Protein 8QOO (pdb70)

Sequence (298 aa):
ERLLDELTLEGVARYMQSERCRRVICLVGAGISTSAGIPDFRSPSSTGLYDNLEKYHLPYPEAIFEISYFKKHPEPFFALAKELYPGQFKPTICCHYFMRLLKDKGLLLRCYTQNIDTLERIAGLEQEDLVEAHGTFYTSHCVSASSCRHEYPLSWMKEKIFSEVTPKCEDCQSLVKPDIVFFGESLPARFFSCMQSDFLKVDLLLLVMGTSLQVQPFASLISKAPLSTPRLLINKEKAGQSDPFLGMDFDSKKAYRDVAWLGECDQGCLALAELLGWKKELEDLVRRREHASIDAQLLPPKKKKGGGG

InterPro domains:
  IPR003000 Sirtuin family [PF02146] (84-268)
  IPR017328 Sirtuin, class I [PIRSF037938] (51-371)
  IPR026590 Sirtuin family, catalytic core domain [PS50305] (57-338)
  IPR026591 Sirtuin, catalytic core small domain superfamily [G3DSA:3.30.1600.10] (90-240)
  IPR029035 DHS-like NAD/FAD-binding domain superfamily [SSF52467] (59-353)
  IPR050134 NAD-dependent sirtuin protein deacylases [PTHR11085] (53-345)

Solvent-accessible surface area: 14562 Å² total

B-factor: mean 19.96, std 9.03, range [6.88, 62.38]

Nearest PDB structures (foldseek):
  8qoo-assembly1_A  TM=1.003E+00  e=5.873E-63  Homo sapiens
  8qt1-assembly1_A  TM=1.003E+00  e=2.857E-61  Homo sapiens
  8qt8-assembly1_A  TM=1.003E+00  e=2.879E-59  Homo sapiens
  8qt4-assembly1_A  TM=9.606E-01  e=6.733E-59  Homo sapiens
  6nr0-assembly1_B  TM=9.321E-01  e=1.904E-56  Homo sapiens

Radius of gyration: 20.04 Å; Cα contacts (8 Å, |Δi|>4): 554; chains: 2; bounding box: 38×51×55 Å

Secondary structure (DSSP, 8-state):
--SSSSSSHHHHHHHHTSTT---EEEEE-GGGTGGGT---TT-GGG-TTSS-GGG--SSGGGGGBHHHHHH--HHHHHHHHHH--S-----HHHHHHHHHHHTT-EEEEEE---S-HHHHTT--GGGEEETTEEEEEEEES-TTT--EEEHHHHHHHHHHT---B-TTT--BEEEEE--BTSBPPHHHHHHHHHHTTT-SEEEEES--S-STTGGGGGGGS-TT--EEEEESS---BPPTT--B-SSSTT--SEEEEES-HHHHHHHHHHHTT-HHHHHHHHHHHHHHHHT-/--B---

Structure (mmCIF, N/CA/C/O backbone):
data_8QOO
#
_entry.id   8QOO
#
_cell.length_a   36.069
_cell.length_b   73.637
_cell.length_c   55.378
_cell.angle_alpha   90.00
_cell.angle_beta   95.38
_cell.angle_gamma   90.00
#
_symmetry.space_group_name_H-M   'P 1 21 1'
#
loop_
_entity.id
_entity.type
_entity.pdbx_description
1 polymer 'NAD-dependent protein deacetylase sirtuin-2'
2 polymer 'Peptide-based pseudo-inhibitor TNFn-4.1'
3 non-polymer 'ZINC ION'
4 non-polymer (R,R)-2,3-BUTANEDIOL
5 non-polymer 1,2-ETHANEDIOL
6 non-polymer '(2S,3S)-3-dodecylsulfanyl-2-methyl-butanoic acid'
7 non-polymer '(2S,3R)-3-dodecylsulfanyl-2-methyl-butanoic acid'
8 water water
#
loop_
_atom_site.group_PDB
_atom_site.id
_atom_site.type_symbol
_atom_site.label_atom_id
_atom_site.label_alt_id
_atom_site.label_comp_id
_atom_site.label_asym_id
_atom_site.label_entity_id
_atom_site.label_seq_id
_atom_site.pdbx_PDB_ins_code
_atom_site.Cartn_x
_atom_site.Cartn_y
_atom_site.Cartn_z
_atom_site.occupancy
_atom_site.B_iso_or_equiv
_atom_site.auth_seq_id
_atom_site.auth_comp_id
_atom_site.auth_asym_id
_atom_site.auth_atom_id
_atom_site.pdbx_PDB_model_num
ATOM 1 N N . GLU A 1 4 ? 16.465 -3.400 43.552 1.00 48.99 56 GLU A N 1
ATOM 2 C CA . GLU A 1 4 ? 16.439 -4.053 42.249 1.00 40.25 56 GLU A CA 1
ATOM 3 C C . GLU A 1 4 ? 16.010 -3.096 41.145 1.00 39.29 56 GLU A C 1
ATOM 4 O O . GLU A 1 4 ? 15.794 -3.515 40.005 1.00 43.87 56 GLU A O 1
ATOM 10 N N . ARG A 1 5 ? 15.883 -1.813 41.479 1.00 25.72 57 ARG A N 1
ATOM 11 C CA . ARG A 1 5 ? 15.391 -0.858 40.497 1.00 21.89 57 ARG A CA 1
ATOM 12 C C . ARG A 1 5 ? 15.865 0.548 40.843 1.00 16.59 57 ARG A C 1
ATOM 13 O O . ARG A 1 5 ? 16.154 0.865 41.999 1.00 20.79 57 ARG A O 1
ATOM 21 N N . LEU A 1 6 ? 15.917 1.401 39.816 1.00 15.09 58 LEU A N 1
ATOM 22 C CA . LEU A 1 6 ? 16.372 2.775 40.018 1.00 14.52 58 LEU A CA 1
ATOM 23 C C . LEU A 1 6 ? 15.306 3.656 40.665 1.00 17.07 58 LEU A C 1
ATOM 24 O O . LEU A 1 6 ? 15.651 4.599 41.387 1.00 21.56 58 LEU A O 1
ATOM 29 N N . LEU A 1 7 ? 14.025 3.400 40.405 1.00 14.08 59 LEU A N 1
ATOM 30 C CA . LEU A 1 7 ? 12.956 4.157 41.050 1.00 11.44 59 LEU A CA 1
ATOM 31 C C . LEU A 1 7 ? 12.658 3.548 42.407 1.00 15.04 59 LEU A C 1
ATOM 32 O O . LEU A 1 7 ? 12.490 2.331 42.516 1.00 18.17 59 LEU A O 1
ATOM 37 N N . ASP A 1 8 ? 12.581 4.386 43.444 1.00 14.22 60 ASP A N 1
ATOM 38 C CA . ASP A 1 8 ? 12.230 3.838 44.752 1.00 17.15 60 ASP A CA 1
ATOM 39 C C . ASP A 1 8 ? 10.753 3.475 44.839 1.00 18.69 60 ASP A C 1
ATOM 40 O O . ASP A 1 8 ? 10.382 2.624 45.652 1.00 20.85 60 ASP A O 1
ATOM 45 N N . GLU A 1 9 ? 9.913 4.072 43.999 1.00 16.67 61 GLU A N 1
ATOM 46 C CA . GLU A 1 9 ? 8.522 3.674 43.873 1.00 15.31 61 GLU A CA 1
ATOM 47 C C . GLU A 1 9 ? 8.028 4.108 42.499 1.00 13.21 61 GLU A C 1
ATOM 48 O O . GLU A 1 9 ? 8.576 5.037 41.893 1.00 14.20 61 GLU A O 1
ATOM 54 N N . LEU A 1 10 ? 7.001 3.416 42.008 1.00 13.85 62 LEU A N 1
ATOM 55 C CA . LEU A 1 10 ? 6.512 3.630 40.643 1.00 13.66 62 LEU A CA 1
ATOM 56 C C . LEU A 1 10 ? 5.424 4.705 40.634 1.00 16.34 62 LEU A C 1
ATOM 57 O O . LEU A 1 10 ? 4.248 4.460 40.355 1.00 16.05 62 LEU A O 1
ATOM 62 N N . THR A 1 11 ? 5.857 5.927 40.940 1.00 12.16 63 THR A N 1
ATOM 63 C CA . THR A 1 11 ? 4.985 7.092 41.026 1.00 12.97 63 THR A CA 1
ATOM 64 C C . THR A 1 11 ? 5.731 8.310 40.501 1.00 12.10 63 THR A C 1
ATOM 65 O O . THR A 1 11 ? 6.948 8.287 40.321 1.00 12.56 63 THR A O 1
ATOM 69 N N . LEU A 1 12 ? 4.989 9.400 40.294 1.00 11.46 64 LEU A N 1
ATOM 70 C CA . L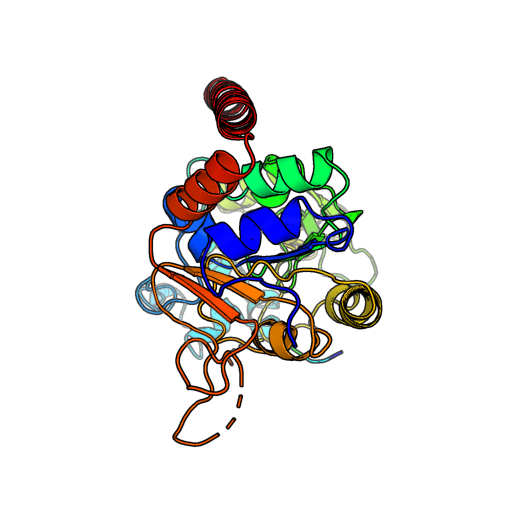EU A 1 12 ? 5.648 10.649 39.920 1.00 9.42 64 LEU A CA 1
ATOM 71 C C . LEU A 1 12 ? 6.636 11.093 41.004 1.00 12.44 64 LEU A C 1
ATOM 72 O O . LEU A 1 12 ? 7.715 11.626 40.701 1.00 11.80 64 LEU A O 1
ATOM 77 N N . GLU A 1 13 ? 6.285 10.894 42.278 1.00 13.35 65 GLU A N 1
ATOM 78 C CA . GLU A 1 13 ? 7.214 11.232 43.353 1.00 10.63 65 GLU A CA 1
ATOM 79 C C . GLU A 1 13 ? 8.488 10.405 43.261 1.00 11.53 65 GLU A C 1
ATOM 80 O O . GLU A 1 13 ? 9.586 10.916 43.506 1.00 11.42 65 GLU A O 1
ATOM 86 N N . GLY A 1 14 ? 8.363 9.118 42.927 1.00 11.58 66 GLY A N 1
ATOM 87 C CA . GLY A 1 14 ? 9.551 8.306 42.711 1.00 9.97 66 GLY A CA 1
ATOM 88 C C . GLY A 1 14 ? 10.404 8.821 41.566 1.00 10.16 66 GLY A C 1
ATOM 89 O O . GLY A 1 14 ? 11.636 8.857 41.658 1.00 11.67 66 GLY A O 1
ATOM 90 N N . VAL A 1 15 ? 9.759 9.247 40.474 1.00 10.83 67 VAL A N 1
ATOM 91 C CA . VAL A 1 15 ? 10.516 9.787 39.351 1.00 9.88 67 VAL A CA 1
ATOM 92 C C . VAL A 1 15 ? 11.223 11.074 39.747 1.00 11.14 67 VAL A C 1
ATOM 93 O O . VAL A 1 15 ? 12.376 11.294 39.377 1.00 10.54 67 VAL A O 1
ATOM 97 N N . ALA A 1 16 ? 10.537 11.958 40.481 1.00 9.87 68 ALA A N 1
ATOM 98 C CA . ALA A 1 16 ? 11.171 13.217 40.866 1.00 11.32 68 ALA A CA 1
ATOM 99 C C . ALA A 1 16 ? 12.382 12.980 41.759 1.00 10.24 68 ALA A C 1
ATOM 100 O O . ALA A 1 16 ? 13.427 13.617 41.573 1.00 11.69 68 ALA A O 1
ATOM 102 N N . ARG A 1 17 ? 12.267 12.067 42.734 1.00 11.46 69 ARG A N 1
ATOM 103 C CA . ARG A 1 17 ? 13.428 11.761 43.570 1.00 11.66 69 ARG A CA 1
ATOM 104 C C . ARG A 1 17 ? 14.567 11.195 42.737 1.00 13.78 69 ARG A C 1
ATOM 105 O O . ARG A 1 17 ? 15.734 11.532 42.961 1.00 14.55 69 ARG A O 1
ATOM 113 N N . TYR A 1 18 ? 14.247 10.345 41.761 1.00 11.11 70 TYR A N 1
ATOM 114 C CA . TYR A 1 18 ? 15.288 9.836 40.872 1.00 10.51 70 TYR A CA 1
ATOM 115 C C . TYR A 1 18 ? 15.939 10.963 40.071 1.00 10.91 70 TYR A C 1
ATOM 116 O O . TYR A 1 18 ? 17.167 11.009 39.931 1.00 12.14 70 TYR A O 1
ATOM 125 N N . MET A 1 19 ? 15.139 11.915 39.583 1.00 10.77 71 MET A N 1
ATOM 126 C CA . MET A 1 19 ? 15.691 13.018 38.806 1.00 10.88 71 MET A CA 1
ATOM 127 C C . MET A 1 19 ? 16.626 13.895 39.617 1.00 15.00 71 MET A C 1
ATOM 128 O O . MET A 1 19 ? 17.492 14.556 39.038 1.00 16.52 71 MET A O 1
ATOM 133 N N . GLN A 1 20 ? 16.472 13.932 40.933 1.00 12.70 72 GLN A N 1
ATOM 134 C CA . GLN A 1 20 ? 17.364 14.749 41.734 1.00 14.30 72 GLN A CA 1
ATOM 135 C C . GLN A 1 20 ? 18.441 13.924 42.419 1.00 16.50 72 GLN A C 1
ATOM 136 O O . GLN A 1 20 ? 19.204 14.461 43.224 1.00 21.37 72 GLN A O 1
ATOM 142 N N . SER A 1 21 ? 18.569 12.653 42.049 1.00 12.82 73 SER A N 1
ATOM 143 C CA . SER A 1 21 ? 19.664 11.803 42.489 1.00 13.46 73 SER A CA 1
ATOM 144 C C . SER A 1 21 ? 20.853 11.899 41.533 1.00 14.42 73 SER A C 1
ATOM 145 O O . SER A 1 21 ? 20.744 12.371 40.400 1.00 17.44 73 SER A O 1
ATOM 148 N N . GLU A 1 22 ? 22.002 11.398 42.001 1.00 17.00 74 GLU A N 1
ATOM 149 C CA . GLU A 1 22 ? 23.218 11.422 41.194 1.00 20.55 74 GLU A CA 1
ATOM 150 C C . GLU A 1 22 ? 23.100 10.591 39.926 1.00 21.80 74 GLU A C 1
ATOM 151 O O . GLU A 1 22 ? 23.826 10.852 38.961 1.00 25.08 74 GLU A O 1
ATOM 157 N N . ARG A 1 23 ? 22.195 9.608 39.898 1.00 17.76 75 ARG A N 1
ATOM 158 C CA . ARG A 1 23 ? 22.111 8.679 38.777 1.00 20.66 75 ARG A CA 1
ATOM 159 C C . ARG A 1 23 ? 21.437 9.268 37.551 1.00 20.10 75 ARG A C 1
ATOM 160 O O . ARG A 1 23 ? 21.661 8.778 36.440 1.00 23.21 75 ARG A O 1
ATOM 168 N N . CYS A 1 24 ? 20.605 10.283 37.713 1.00 12.62 76 CYS A N 1
ATOM 169 C CA . CYS A 1 24 ? 19.809 10.788 36.602 1.00 11.90 76 CYS A CA 1
ATOM 170 C C . CYS A 1 24 ? 20.510 12.011 36.029 1.00 18.31 76 CYS A C 1
ATOM 171 O O . CYS A 1 24 ? 20.418 13.115 36.574 1.00 21.48 76 CYS A O 1
ATOM 174 N N . ARG A 1 25 ? 21.213 11.807 34.925 1.00 12.68 77 ARG A N 1
ATOM 175 C CA . ARG A 1 25 ? 21.982 12.865 34.294 1.00 11.11 77 ARG A CA 1
ATOM 176 C C . ARG A 1 25 ? 21.450 13.246 32.930 1.00 11.76 77 ARG A C 1
ATOM 177 O O . ARG A 1 25 ? 21.585 14.405 32.528 1.00 12.78 77 ARG A O 1
ATOM 185 N N . ARG A 1 26 ? 20.854 12.296 32.208 1.00 9.65 78 ARG A N 1
ATOM 186 C CA . ARG A 1 26 ? 20.544 12.492 30.799 1.00 9.27 78 ARG A CA 1
ATOM 187 C C . ARG A 1 26 ? 19.119 12.057 30.506 1.00 9.20 78 ARG A C 1
ATOM 188 O O . ARG A 1 26 ? 18.776 10.880 30.657 1.00 9.74 78 ARG A O 1
ATOM 196 N N . VAL A 1 27 ? 18.284 13.009 30.100 1.00 7.08 79 VAL A N 1
ATOM 197 C CA . VAL A 1 27 ? 16.865 12.770 29.872 1.00 6.88 79 VAL A CA 1
ATOM 198 C C . VAL A 1 27 ? 16.605 12.851 28.380 1.00 8.52 79 VAL A C 1
ATOM 199 O O . VAL A 1 27 ? 17.059 13.794 27.718 1.00 9.78 79 VAL A O 1
ATOM 203 N N . ILE A 1 28 ? 15.895 11.863 27.845 1.00 7.40 80 ILE A N 1
ATOM 204 C CA . ILE A 1 28 ? 15.347 11.936 26.494 1.00 6.88 80 ILE A CA 1
ATOM 205 C C . ILE A 1 28 ? 13.850 12.130 26.618 1.00 8.38 80 ILE A C 1
ATOM 206 O O . ILE A 1 28 ? 13.184 11.364 27.322 1.00 9.70 80 ILE A O 1
ATOM 211 N N . CYS A 1 29 ? 13.327 13.136 25.920 1.00 8.69 81 CYS A N 1
ATOM 212 C CA . CYS A 1 29 ? 11.891 13.352 25.804 1.00 8.27 81 CYS A CA 1
ATOM 213 C C . CYS A 1 29 ? 11.408 12.802 24.472 1.00 10.04 81 CYS A C 1
ATOM 214 O O . CYS A 1 29 ? 12.050 13.020 23.443 1.00 9.65 81 CYS A O 1
ATOM 217 N N . LEU A 1 30 ? 10.296 12.079 24.504 1.00 8.13 82 LEU A N 1
ATOM 218 C CA . LEU A 1 30 ? 9.587 11.622 23.310 1.00 7.28 82 LEU A CA 1
ATOM 219 C C . LEU A 1 30 ? 8.226 12.280 23.362 1.00 9.81 82 LEU A C 1
ATOM 220 O O . LEU A 1 30 ? 7.458 12.021 24.292 1.00 10.36 82 LEU A O 1
ATOM 225 N N . VAL A 1 31 ? 7.927 13.140 22.395 1.00 9.29 83 VAL A N 1
ATOM 226 C CA . VAL A 1 31 ? 6.713 13.942 22.474 1.00 9.52 83 VAL A CA 1
ATOM 227 C C . VAL A 1 31 ? 5.917 13.827 21.188 1.00 10.73 83 VAL A C 1
ATOM 228 O O . VAL A 1 31 ? 6.472 13.699 20.088 1.00 9.50 83 VAL A O 1
ATOM 232 N N . GLY A 1 32 ? 4.598 13.866 21.349 1.00 10.67 84 GLY A N 1
ATOM 233 C CA . GLY A 1 32 ? 3.673 13.834 20.237 1.00 10.58 84 GLY A CA 1
ATOM 234 C C . GLY A 1 32 ? 2.607 14.909 20.313 1.00 11.55 84 GLY A C 1
ATOM 235 O O . GLY A 1 32 ? 2.763 15.921 21.010 1.00 10.09 84 GLY A O 1
ATOM 236 N N . ALA A 1 33 ? 1.512 14.676 19.585 1.00 10.72 85 ALA A N 1
ATOM 237 C CA . ALA A 1 33 ? 0.507 15.710 19.376 1.00 12.50 85 ALA A CA 1
ATOM 238 C C . ALA A 1 33 ? -0.116 16.170 20.684 1.00 12.97 85 ALA A C 1
ATOM 239 O O . ALA A 1 33 ? -0.595 17.309 20.776 1.00 15.15 85 ALA A O 1
ATOM 241 N N . GLY A 1 34 ? -0.105 15.309 21.707 1.00 13.39 86 GLY A N 1
ATOM 242 C CA . GLY A 1 34 ? -0.708 15.641 22.985 1.00 12.80 86 GLY A CA 1
ATOM 243 C C . GLY A 1 34 ? -0.066 16.813 23.694 1.00 13.63 86 GLY A C 1
ATOM 244 O O . GLY A 1 34 ? -0.690 17.390 24.593 1.00 15.34 86 GLY A O 1
ATOM 245 N N . ILE A 1 35 ? 1.170 17.183 23.322 1.00 12.03 87 ILE A N 1
ATOM 246 C CA . ILE A 1 35 ? 1.804 18.332 23.961 1.00 12.79 87 ILE A CA 1
ATOM 247 C C . ILE A 1 35 ? 1.486 19.633 23.245 1.00 11.20 87 ILE A C 1
ATOM 248 O O . ILE A 1 35 ? 1.850 20.704 23.751 1.00 12.72 87 ILE A O 1
ATOM 253 N N . SER A 1 36 ? 0.803 19.586 22.101 1.00 12.46 88 SER A N 1
ATOM 254 C CA . SER A 1 36 ? 0.479 20.815 21.394 1.00 9.87 88 SER A CA 1
ATOM 255 C C . SER A 1 36 ? -1.007 21.088 21.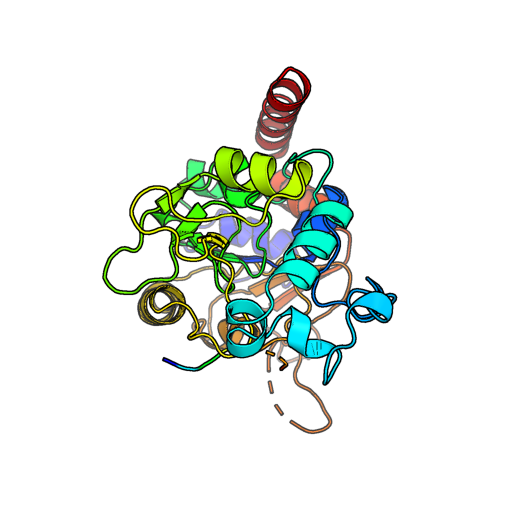270 1.00 13.30 88 SER A C 1
ATOM 256 O O . SER A 1 36 ? -1.370 22.173 20.805 1.00 13.63 88 SER A O 1
ATOM 259 N N . THR A 1 37 ? -1.874 20.161 21.693 1.00 14.98 89 THR A N 1
ATOM 260 C CA . THR A 1 37 ? -3.307 20.421 21.594 1.00 14.17 89 THR A CA 1
ATOM 261 C C . THR A 1 37 ? -3.732 21.584 22.485 1.00 14.65 89 THR A C 1
ATOM 262 O O . THR A 1 37 ? -4.642 22.336 22.115 1.00 17.03 89 THR A O 1
ATOM 266 N N . SER A 1 38 ? -3.068 21.790 23.632 1.00 14.28 90 SER A N 1
ATOM 267 C CA . SER A 1 38 ? -3.452 22.926 24.471 1.00 18.01 90 SER A CA 1
ATOM 268 C C . SER A 1 38 ? -2.964 24.258 23.910 1.00 18.79 90 SER A C 1
ATOM 269 O O . SER A 1 38 ? -3.408 25.314 24.383 1.00 21.36 90 SER A O 1
ATOM 272 N N . ALA A 1 39 ? -2.080 24.229 22.909 1.00 13.51 91 ALA A N 1
ATOM 273 C CA . ALA A 1 39 ? -1.681 25.399 22.143 1.00 16.46 91 ALA A CA 1
ATOM 274 C C . ALA A 1 39 ? -2.593 25.634 20.949 1.00 19.54 91 ALA A C 1
ATOM 275 O O . ALA A 1 39 ? -2.358 26.571 20.178 1.00 18.44 91 ALA A O 1
ATOM 277 N N . GLY A 1 40 ? -3.615 24.803 20.774 1.00 15.29 92 GLY A N 1
ATOM 278 C CA . GLY A 1 40 ? -4.539 24.940 19.664 1.00 18.10 92 GLY A CA 1
ATOM 279 C C . GLY A 1 40 ? -4.170 24.171 18.414 1.00 19.87 92 GLY A C 1
ATOM 280 O O . GLY A 1 40 ? -4.874 24.299 17.400 1.00 22.09 92 GLY A O 1
ATOM 281 N N . ILE A 1 41 ? -3.105 23.377 18.447 1.00 18.59 93 ILE A N 1
ATOM 282 C CA . ILE A 1 41 ? -2.662 22.600 17.292 1.00 20.26 93 ILE A CA 1
ATOM 283 C C . ILE A 1 41 ? -3.387 21.258 17.323 1.00 20.16 93 ILE A C 1
ATOM 284 O O . ILE A 1 41 ? -3.199 20.491 18.279 1.00 17.39 93 ILE A O 1
ATOM 289 N N . PRO A 1 42 ? -4.176 20.916 16.308 1.00 21.20 94 PRO A N 1
ATOM 290 C CA . PRO A 1 42 ? -4.869 19.626 16.317 1.00 21.37 94 PRO A CA 1
ATOM 291 C C . PRO A 1 42 ? -3.912 18.486 16.004 1.00 19.25 94 PRO A C 1
ATOM 292 O O . PRO A 1 42 ? -2.854 18.675 15.405 1.00 19.00 94 PRO A O 1
ATOM 296 N N . ASP A 1 43 ? -4.297 17.284 16.437 1.00 19.22 95 ASP A N 1
ATOM 297 C CA . ASP A 1 43 ? -3.546 16.072 16.120 1.00 17.12 95 ASP A CA 1
ATOM 298 C C . ASP A 1 43 ? -3.759 15.720 14.650 1.00 19.26 95 ASP A C 1
ATOM 299 O O . ASP A 1 43 ? -4.852 15.293 14.262 1.00 21.75 95 ASP A O 1
ATOM 304 N N . PHE A 1 44 ? -2.706 15.857 13.840 1.00 20.95 96 PHE A N 1
ATOM 305 C CA . PHE A 1 44 ? -2.821 15.649 12.398 1.00 21.22 96 PHE A CA 1
ATOM 306 C C . PHE A 1 44 ? -2.875 14.178 12.002 1.00 25.53 96 PHE A C 1
ATOM 307 O O . PHE A 1 44 ? -3.096 13.884 10.824 1.00 28.41 96 PHE A O 1
ATOM 315 N N . ARG A 1 45 ? -2.665 13.252 12.936 1.00 23.87 97 ARG A N 1
ATOM 316 C CA . ARG A 1 45 ? -2.798 11.828 12.658 1.00 24.09 97 ARG A CA 1
ATOM 317 C C . ARG A 1 45 ? -4.023 11.230 13.340 1.00 30.78 97 ARG A C 1
ATOM 318 O O . ARG A 1 45 ? -4.116 10.008 13.485 1.00 41.11 97 ARG A O 1
ATOM 326 N N . SER A 1 46 ? -4.973 12.077 13.762 1.00 23.46 98 SER A N 1
ATOM 327 C CA . SER A 1 46 ? -6.209 11.640 14.401 1.00 24.82 98 SER A CA 1
ATOM 328 C C . SER A 1 46 ? -7.360 11.711 13.412 1.00 26.07 98 SER A C 1
ATOM 329 O O . SER A 1 46 ? -7.590 12.773 12.813 1.00 26.69 98 SER A O 1
ATOM 332 N N . PRO A 1 47 ? -8.099 10.616 13.207 1.00 27.20 99 PRO A N 1
ATOM 333 C CA . PRO A 1 47 ? -9.270 10.683 12.318 1.00 29.29 99 PRO A CA 1
ATOM 334 C C . PRO A 1 47 ? -10.300 11.714 12.752 1.00 27.41 99 PRO A C 1
ATOM 335 O O . PRO A 1 47 ? -11.017 12.258 11.904 1.00 30.89 99 PRO A O 1
ATOM 339 N N . SER A 1 48 ? -10.396 12.005 14.052 1.00 25.89 100 SER A N 1
ATOM 340 C CA A SER A 1 48 ? -11.339 13.011 14.529 0.45 28.14 100 SER A CA 1
ATOM 341 C CA B SER A 1 48 ? -11.351 13.005 14.511 0.55 28.13 100 SER A CA 1
ATOM 342 C C . SER A 1 48 ? -10.996 14.408 14.029 1.00 33.36 100 SER A C 1
ATOM 343 O O . SER A 1 48 ? -11.860 15.292 14.047 1.00 31.53 100 SER A O 1
ATOM 348 N N . THR A 1 49 ? -9.750 14.632 13.598 1.00 27.37 101 THR A N 1
ATOM 349 C CA . THR A 1 49 ? -9.381 15.917 13.012 1.00 25.22 101 THR A CA 1
ATOM 350 C C . THR A 1 49 ? -10.028 16.124 11.645 1.00 28.51 101 THR A C 1
ATOM 351 O O . THR A 1 49 ? -10.232 17.272 11.228 1.00 27.13 101 THR A O 1
ATOM 355 N N . GLY A 1 50 ? -10.378 15.045 10.952 1.00 28.63 102 GLY A N 1
ATOM 356 C CA . GLY A 1 50 ? -11.076 15.171 9.685 1.00 25.27 102 GLY A CA 1
ATOM 357 C C . GLY A 1 50 ? -10.233 15.691 8.543 1.00 33.55 102 GLY A C 1
ATOM 358 O O . GLY A 1 50 ? -10.756 16.382 7.663 1.00 30.65 102 GLY A O 1
ATOM 359 N N . LEU A 1 51 ? -8.936 15.370 8.529 1.00 29.09 103 LEU A N 1
ATOM 360 C CA . LEU A 1 51 ? -8.082 15.787 7.420 1.00 30.47 103 LEU A CA 1
ATOM 361 C C . LEU A 1 51 ? -8.554 15.193 6.102 1.00 31.61 103 LEU A C 1
ATOM 362 O O . LEU A 1 51 ? -8.524 15.866 5.065 1.00 37.10 103 LEU A O 1
ATOM 367 N N . TYR A 1 52 ? -8.974 13.927 6.117 1.00 29.07 104 TYR A N 1
ATOM 368 C CA . TYR A 1 52 ? -9.384 13.223 4.907 1.00 31.43 104 TYR A CA 1
ATOM 369 C C . TYR A 1 52 ? -10.848 13.460 4.546 1.00 34.25 104 TYR A C 1
ATOM 370 O O . TYR A 1 52 ? -11.345 12.844 3.594 1.00 37.41 104 TYR A O 1
ATOM 379 N N . ASP A 1 53 ? -11.540 14.331 5.274 1.00 32.13 105 ASP A N 1
ATOM 380 C CA . ASP A 1 53 ? -12.870 14.797 4.911 1.00 43.30 105 ASP A CA 1
ATOM 381 C C . ASP A 1 53 ? -12.759 16.103 4.125 1.00 43.01 105 ASP A C 1
ATOM 382 O O . ASP A 1 53 ? -11.736 16.793 4.165 1.00 42.58 105 ASP A O 1
ATOM 387 N N . ASN A 1 54 ? -13.826 16.429 3.393 1.00 47.58 106 ASN A N 1
ATOM 388 C CA . ASN A 1 54 ? -13.912 17.683 2.635 1.00 46.79 106 ASN A CA 1
ATOM 389 C C . ASN A 1 54 ? -12.777 17.821 1.619 1.00 41.43 106 ASN A C 1
ATOM 390 O O . ASN A 1 54 ? -12.286 18.921 1.356 1.00 43.08 106 ASN A O 1
ATOM 395 N N . LEU A 1 55 ? -12.355 16.699 1.038 1.00 38.03 107 LEU A N 1
ATOM 396 C CA . LEU A 1 55 ? -11.347 16.698 -0.015 1.00 33.10 107 LEU A CA 1
ATOM 397 C C . LEU A 1 55 ? -11.956 16.576 -1.403 1.00 34.09 107 LEU A C 1
ATOM 398 O O . LEU A 1 55 ? -11.228 16.359 -2.378 1.00 32.39 107 LEU A O 1
ATOM 403 N N . GLU A 1 56 ? -13.274 16.720 -1.514 1.00 34.28 108 GLU A N 1
ATOM 404 C CA . GLU A 1 56 ? -13.963 16.329 -2.735 1.00 27.62 108 GLU A CA 1
ATOM 405 C C . GLU A 1 56 ? -13.570 17.198 -3.921 1.00 24.91 108 GLU A C 1
ATOM 406 O O . GLU A 1 56 ? -13.389 16.688 -5.037 1.00 32.43 108 GLU A O 1
ATOM 412 N N . LYS A 1 57 ? -13.459 18.513 -3.719 1.00 26.69 109 LYS A N 1
ATOM 413 C CA . LYS A 1 57 ? -13.202 19.408 -4.845 1.00 30.54 109 LYS A CA 1
ATOM 414 C C . LYS A 1 57 ? -11.840 19.180 -5.487 1.00 30.70 109 LYS A C 1
ATOM 415 O O . LYS A 1 57 ? -11.589 19.715 -6.573 1.00 33.66 109 LYS A O 1
ATOM 421 N N . TYR A 1 58 ? -10.968 18.401 -4.843 1.00 31.15 110 TYR A N 1
ATOM 422 C CA . TYR A 1 58 ? -9.621 18.141 -5.323 1.00 24.59 110 TYR A CA 1
ATOM 423 C C . TYR A 1 58 ? -9.517 16.882 -6.171 1.00 30.39 110 TYR A C 1
ATOM 424 O O . TYR A 1 58 ? -8.492 16.688 -6.833 1.00 31.21 110 TYR A O 1
ATOM 433 N N . HIS A 1 59 ? -10.539 16.028 -6.166 1.00 30.94 111 HIS A N 1
ATOM 434 C CA . HIS A 1 59 ? -10.617 14.879 -7.069 1.00 29.18 111 HIS A CA 1
ATOM 435 C C . HIS A 1 59 ? -9.363 14.017 -6.980 1.00 28.57 111 HIS A C 1
ATOM 436 O O . HIS A 1 59 ? -8.695 13.729 -7.979 1.00 30.07 111 HIS A O 1
ATOM 443 N N . LEU A 1 60 ? -9.048 13.614 -5.766 1.00 30.02 112 LEU A N 1
ATOM 444 C CA . LEU A 1 60 ? -7.868 12.814 -5.493 1.00 33.38 112 LEU A CA 1
ATOM 445 C C . LEU A 1 60 ? -8.121 11.354 -5.865 1.00 38.39 112 LEU A C 1
ATOM 446 O O . LEU A 1 60 ? -9.244 10.858 -5.732 1.00 35.21 112 LEU A O 1
ATOM 451 N N . PRO A 1 61 ? -7.094 10.647 -6.343 1.00 36.29 113 PRO A N 1
ATOM 452 C CA . PRO A 1 61 ? -7.276 9.220 -6.649 1.00 37.97 113 PRO A CA 1
ATOM 453 C C . PRO A 1 61 ? -7.533 8.389 -5.405 1.00 40.42 113 PRO A C 1
ATOM 454 O O . PRO A 1 61 ? -8.174 7.334 -5.490 1.00 44.66 113 PRO A O 1
ATOM 458 N N . TYR A 1 62 ? -7.048 8.846 -4.256 1.00 34.37 114 TYR A N 1
ATOM 459 C CA . TYR A 1 62 ? -7.344 8.278 -2.949 1.00 37.11 114 TYR A CA 1
ATOM 460 C C . TYR A 1 62 ? -7.118 9.380 -1.925 1.00 40.22 114 TYR A C 1
ATOM 461 O O . TYR A 1 62 ? -6.322 10.290 -2.179 1.00 33.89 114 TYR A O 1
ATOM 470 N N . PRO A 1 63 ? -7.822 9.355 -0.787 1.00 37.04 115 PRO A N 1
ATOM 471 C CA . PRO A 1 63 ? -7.744 10.503 0.137 1.00 33.60 115 PRO A CA 1
ATOM 472 C C . PRO A 1 63 ? -6.339 10.804 0.623 1.00 35.94 115 PRO A C 1
ATOM 473 O O . PRO A 1 63 ? -5.977 11.977 0.787 1.00 31.27 115 PRO A O 1
ATOM 477 N N . GLU A 1 64 ? -5.532 9.769 0.855 1.00 31.56 116 GLU A N 1
ATOM 478 C CA . GLU A 1 64 ? -4.187 9.941 1.385 1.00 36.30 116 GLU A CA 1
ATOM 479 C C . GLU A 1 64 ? -3.238 10.587 0.385 1.00 29.75 116 GLU A C 1
ATOM 480 O O . GLU A 1 64 ? -2.132 10.975 0.770 1.00 26.53 116 GLU A O 1
ATOM 486 N N . ALA A 1 65 ? -3.647 10.727 -0.877 1.00 25.69 117 ALA A N 1
ATOM 487 C CA . ALA A 1 65 ? -2.761 11.300 -1.886 1.00 23.92 117 ALA A CA 1
ATOM 488 C C . ALA A 1 65 ? -2.368 12.731 -1.546 1.00 22.51 117 ALA A C 1
ATOM 489 O O . ALA A 1 65 ? -1.304 13.197 -1.963 1.00 20.56 117 ALA A O 1
ATOM 491 N N . ILE A 1 66 ? -3.205 13.445 -0.790 1.00 22.58 118 ILE A N 1
ATOM 492 C CA . ILE A 1 66 ? -2.896 14.831 -0.471 1.00 21.10 118 ILE A CA 1
ATOM 493 C C . ILE A 1 66 ? -1.639 14.940 0.391 1.00 22.73 118 ILE A C 1
ATOM 494 O O . ILE A 1 66 ? -1.031 16.013 0.462 1.00 23.41 118 ILE A O 1
ATOM 499 N N . PHE A 1 67 ? -1.219 13.849 1.037 1.00 20.59 119 PHE A N 1
ATOM 500 C CA . PHE A 1 67 ? 0.028 13.850 1.799 1.00 22.60 119 PHE A CA 1
ATOM 501 C C . PHE A 1 67 ? 1.063 12.875 1.242 1.00 20.34 119 PHE A C 1
ATOM 502 O O . PHE A 1 67 ? 2.014 12.528 1.950 1.00 19.79 119 PHE A O 1
ATOM 510 N N . GLU A 1 68 ? 0.915 12.427 -0.005 1.00 19.77 120 GLU A N 1
ATOM 511 C CA . GLU A 1 68 ? 1.898 11.552 -0.634 1.00 18.29 120 GLU A CA 1
ATOM 512 C C . GLU A 1 68 ? 2.807 12.383 -1.530 1.00 19.60 120 GLU A C 1
ATOM 513 O O . GLU A 1 68 ? 2.342 13.262 -2.259 1.00 22.26 120 GLU A O 1
ATOM 519 N N . ILE A 1 69 ? 4.114 12.097 -1.477 1.00 20.60 121 ILE A N 1
ATOM 520 C CA . ILE A 1 69 ? 5.081 13.002 -2.091 1.00 18.31 121 ILE A CA 1
ATOM 521 C C . ILE A 1 69 ? 4.923 13.048 -3.611 1.00 17.41 121 ILE A C 1
ATOM 522 O O . ILE A 1 69 ? 5.021 14.121 -4.218 1.00 18.86 121 ILE A O 1
ATOM 527 N N . SER A 1 70 ? 4.689 11.900 -4.256 1.00 19.46 122 SER A N 1
ATOM 528 C CA . SER A 1 70 ? 4.641 11.902 -5.716 1.00 22.60 122 SER A CA 1
ATOM 529 C C . SER A 1 70 ? 3.418 12.653 -6.219 1.00 22.03 122 SER A C 1
ATOM 530 O O . SER A 1 70 ? 3.488 13.376 -7.222 1.00 19.94 122 SER A O 1
ATOM 533 N N . TYR A 1 71 ? 2.289 12.505 -5.530 1.00 18.16 123 TYR A N 1
ATOM 534 C CA . TYR A 1 71 ? 1.104 13.256 -5.916 1.00 22.83 123 TYR A CA 1
ATOM 535 C C . TYR A 1 71 ? 1.301 14.746 -5.673 1.00 21.78 123 TYR A C 1
ATOM 536 O O . TYR A 1 71 ? 0.979 15.573 -6.535 1.00 21.69 123 TYR A O 1
ATOM 545 N N . PHE A 1 72 ? 1.827 15.104 -4.497 1.00 17.73 124 PHE A N 1
ATOM 546 C CA . PHE A 1 72 ? 2.085 16.506 -4.185 1.00 18.49 124 PHE A CA 1
ATOM 547 C C . PHE A 1 72 ? 2.938 17.179 -5.251 1.00 17.60 124 PHE A C 1
ATOM 548 O O . PHE A 1 72 ? 2.660 18.315 -5.652 1.00 21.03 124 PHE A O 1
ATOM 556 N N . LYS A 1 73 ? 3.977 16.489 -5.739 1.00 16.71 125 LYS A N 1
ATOM 557 C CA . LYS A 1 73 ? 4.903 17.135 -6.664 1.00 19.97 125 LYS A CA 1
ATOM 558 C C . LYS A 1 73 ? 4.256 17.442 -8.006 1.00 21.30 125 LYS A C 1
ATOM 559 O O . LYS A 1 73 ? 4.700 18.358 -8.710 1.00 21.77 125 LYS A O 1
ATOM 565 N N . LYS A 1 74 ? 3.223 16.694 -8.389 1.00 18.98 126 LYS A N 1
ATOM 566 C CA . LYS A 1 74 ? 2.505 16.985 -9.620 1.00 20.37 126 LYS A CA 1
ATOM 567 C C . LYS A 1 74 ? 1.265 17.840 -9.392 1.00 22.39 126 LYS A C 1
ATOM 568 O O . LYS A 1 74 ? 0.863 18.577 -10.298 1.00 26.36 126 LYS A O 1
ATOM 574 N N . HIS A 1 75 ? 0.672 17.778 -8.203 1.00 20.91 127 HIS A N 1
ATOM 575 C CA . HIS A 1 75 ? -0.554 18.515 -7.881 1.00 23.23 127 HIS A CA 1
ATOM 576 C C . HIS A 1 75 ? -0.455 19.042 -6.461 1.00 18.97 127 HIS A C 1
ATOM 577 O O . HIS A 1 75 ? -1.060 18.494 -5.530 1.00 21.06 127 HIS A O 1
ATOM 584 N N . PRO A 1 76 ? 0.302 20.124 -6.252 1.00 21.59 128 PRO A N 1
ATOM 585 C CA . PRO A 1 76 ? 0.525 20.621 -4.886 1.00 18.01 128 PRO A CA 1
ATOM 586 C C . PRO A 1 76 ? -0.603 21.479 -4.350 1.00 18.65 128 PRO A C 1
ATOM 587 O O . PRO A 1 76 ? -0.651 21.709 -3.135 1.00 18.25 128 PRO A O 1
ATOM 591 N N . GLU A 1 77 ? -1.495 21.954 -5.218 1.00 18.20 129 GLU A N 1
ATOM 592 C CA . GLU A 1 77 ? -2.515 22.905 -4.790 1.00 17.42 129 GLU A CA 1
ATOM 593 C C . GLU A 1 77 ? -3.425 22.360 -3.699 1.00 20.17 129 GLU A C 1
ATOM 594 O O . GLU A 1 77 ? -3.707 23.110 -2.747 1.00 21.97 129 GLU A O 1
ATOM 600 N N . PRO A 1 78 ? -3.895 21.106 -3.741 1.00 20.12 130 PRO A N 1
ATOM 601 C CA . PRO A 1 78 ? -4.729 20.628 -2.621 1.00 20.00 130 PRO A CA 1
ATOM 602 C C . PRO A 1 78 ? -4.032 20.716 -1.272 1.00 20.91 130 PRO A C 1
ATOM 603 O O . PRO A 1 78 ? -4.622 21.197 -0.295 1.00 20.71 130 PRO A O 1
ATOM 607 N N . PHE A 1 79 ? -2.771 20.286 -1.192 1.00 16.53 131 PHE A N 1
ATOM 608 C CA . PHE A 1 79 ? -2.061 20.372 0.077 1.00 16.69 131 PHE A CA 1
ATOM 609 C C . PHE A 1 79 ? -1.986 21.808 0.581 1.00 17.07 131 PHE A C 1
ATOM 610 O O . PHE A 1 79 ? -2.172 22.064 1.775 1.00 18.96 131 PHE A O 1
ATOM 618 N N . PHE A 1 80 ? -1.669 22.755 -0.300 1.00 17.59 132 PHE A N 1
ATOM 619 C CA . PHE A 1 80 ? -1.476 24.121 0.167 1.00 17.52 132 PHE A CA 1
ATOM 620 C C . PHE A 1 80 ? -2.799 24.809 0.476 1.00 21.19 132 PHE A C 1
ATOM 621 O O . PHE A 1 80 ? -2.837 25.720 1.309 1.00 19.50 132 PHE A O 1
ATOM 629 N N . ALA A 1 81 ? -3.881 24.391 -0.173 1.00 19.54 133 ALA A N 1
ATOM 630 C CA . ALA A 1 81 ? -5.200 24.895 0.204 1.00 21.05 133 ALA A CA 1
ATOM 631 C C . ALA A 1 81 ? -5.582 24.396 1.589 1.00 23.75 133 ALA A C 1
ATOM 632 O O . ALA A 1 81 ? -6.087 25.161 2.422 1.00 25.68 133 ALA A O 1
ATOM 634 N N . LEU A 1 82 ? -5.310 23.123 1.865 1.00 20.33 134 LEU A N 1
ATOM 635 C CA . LEU A 1 82 ? -5.549 22.593 3.197 1.00 20.32 134 LEU A CA 1
ATOM 636 C C . LEU A 1 82 ? -4.640 23.257 4.227 1.00 23.41 134 LEU A C 1
ATOM 637 O O . LEU A 1 82 ? -5.075 23.531 5.351 1.00 23.00 134 LEU A O 1
ATOM 642 N N . ALA A 1 83 ? -3.383 23.543 3.864 1.00 19.25 135 ALA A N 1
ATOM 643 C CA . ALA A 1 83 ? -2.472 24.182 4.817 1.00 16.70 135 ALA A CA 1
ATOM 644 C C . ALA A 1 83 ? -2.966 25.569 5.218 1.00 23.32 135 ALA A C 1
ATOM 645 O O . ALA A 1 83 ? -2.805 25.974 6.375 1.00 20.64 135 ALA A O 1
ATOM 647 N N . LYS A 1 84 ? -3.577 26.312 4.285 1.00 20.72 136 LYS A N 1
ATOM 648 C CA . LYS A 1 84 ? -4.132 27.614 4.652 1.00 23.13 136 LYS A CA 1
ATOM 649 C C . LYS A 1 84 ? -5.298 27.454 5.617 1.00 22.21 136 LYS A C 1
ATOM 650 O O . LYS A 1 84 ? -5.398 28.187 6.609 1.00 25.33 136 LYS A O 1
ATOM 656 N N . GLU A 1 85 ? -6.173 26.484 5.345 1.00 20.01 137 GLU A N 1
ATOM 657 C CA . GLU A 1 85 ? -7.303 26.207 6.228 1.00 23.20 137 GLU A CA 1
ATOM 658 C C . GLU A 1 85 ? -6.845 25.894 7.651 1.00 26.96 137 GLU A C 1
ATOM 659 O O . GLU A 1 85 ? -7.434 26.386 8.622 1.00 30.90 137 GLU A O 1
ATOM 665 N N . LEU A 1 86 ? -5.790 25.095 7.800 1.00 22.77 138 LEU A N 1
ATOM 666 C CA . LEU A 1 86 ? -5.366 24.632 9.119 1.00 22.91 138 LEU A CA 1
ATOM 667 C C . LEU A 1 86 ? -4.283 25.489 9.766 1.00 22.93 138 LEU A C 1
ATOM 668 O O . LEU A 1 86 ? -3.863 25.171 10.885 1.00 25.20 138 LEU A O 1
ATOM 673 N N . TYR A 1 87 ? -3.817 26.547 9.112 1.00 24.12 139 TYR A N 1
ATOM 674 C CA . TYR A 1 87 ? -2.659 27.271 9.627 1.00 22.69 139 TYR A CA 1
ATOM 675 C C . TYR A 1 87 ? -2.990 27.887 10.982 1.00 19.99 139 TYR A C 1
ATOM 676 O O . TYR A 1 87 ? -4.002 28.590 11.106 1.00 24.76 139 TYR A O 1
ATOM 685 N N . PRO A 1 88 ? -2.180 27.646 12.009 1.00 16.61 140 PRO A N 1
ATOM 686 C CA . PRO A 1 88 ? -2.514 28.141 13.350 1.00 21.72 140 PRO A CA 1
ATOM 687 C C . PRO A 1 88 ? -2.624 29.654 13.382 1.00 23.33 140 PRO A C 1
ATOM 688 O O . PRO A 1 88 ? -1.913 30.366 12.668 1.00 24.56 140 PRO A O 1
ATOM 692 N N . GLY A 1 89 ? -3.538 30.141 14.234 1.00 22.51 141 GLY A N 1
ATOM 693 C CA . GLY A 1 89 ? -3.686 31.572 14.430 1.00 24.03 141 GLY A CA 1
ATOM 694 C C . GLY A 1 89 ? -2.629 32.181 15.323 1.00 23.11 141 GLY A C 1
ATOM 695 O O . GLY A 1 89 ? -2.414 33.395 15.282 1.00 24.73 141 GLY A O 1
ATOM 696 N N . GLN A 1 90 ? -1.950 31.359 16.114 1.00 24.53 142 GLN A N 1
ATOM 697 C CA . GLN A 1 90 ? -0.865 31.820 16.963 1.00 25.71 142 GLN A CA 1
ATOM 698 C C . GLN A 1 90 ? 0.038 30.625 17.222 1.00 18.13 142 GLN A C 1
ATOM 699 O O . GLN A 1 90 ? -0.409 29.477 17.160 1.00 19.33 142 GLN A O 1
ATOM 705 N N . PHE A 1 91 ? 1.311 30.900 17.493 1.00 18.34 143 PHE A N 1
ATOM 706 C CA . PHE A 1 91 ? 2.285 29.859 17.834 1.00 15.82 143 PHE A CA 1
ATOM 707 C C . PHE A 1 91 ? 2.773 30.123 19.250 1.00 18.80 143 PHE A C 1
ATOM 708 O O . PHE A 1 91 ? 3.810 30.757 19.451 1.00 17.81 143 PHE A O 1
ATOM 716 N N . LYS A 1 92 ? 2.031 29.631 20.225 1.00 11.68 144 LYS A N 1
ATOM 717 C CA . LYS A 1 92 ? 2.382 29.850 21.625 1.00 12.75 144 LYS A CA 1
ATOM 718 C C . LYS A 1 92 ? 2.676 28.501 22.258 1.00 12.32 144 LYS A C 1
ATOM 719 O O . LYS A 1 92 ? 1.738 27.710 22.470 1.00 13.81 144 LYS A O 1
ATOM 725 N N . PRO A 1 93 ? 3.936 28.170 22.543 1.00 11.26 145 PRO A N 1
ATOM 726 C CA . PRO A 1 93 ? 4.243 26.859 23.124 1.00 9.60 145 PRO A CA 1
ATOM 727 C C . PRO A 1 93 ? 3.599 26.686 24.494 1.00 10.30 145 PRO A C 1
ATOM 728 O O . PRO A 1 93 ? 3.268 27.650 25.190 1.00 13.20 145 PRO A O 1
ATOM 732 N N . THR A 1 94 ? 3.425 25.425 24.871 1.00 11.75 146 THR A N 1
ATOM 733 C CA . THR A 1 94 ? 2.725 25.072 26.098 1.00 10.23 146 THR A CA 1
ATOM 734 C C . THR A 1 94 ? 3.691 24.962 27.273 1.00 10.38 146 THR A C 1
ATOM 735 O O . THR A 1 94 ? 4.917 24.985 27.124 1.00 10.63 146 THR A O 1
ATOM 739 N N . ILE A 1 95 ? 3.101 24.851 28.470 1.00 10.21 147 ILE A N 1
ATOM 740 C CA . ILE A 1 95 ? 3.879 24.553 29.674 1.00 9.16 147 ILE A CA 1
ATOM 741 C C . ILE A 1 95 ? 4.824 23.379 29.436 1.00 10.86 147 ILE A C 1
ATOM 742 O O . ILE A 1 95 ? 5.983 23.386 29.884 1.00 10.58 147 ILE A O 1
ATOM 747 N N . CYS A 1 96 ? 4.351 22.361 28.707 1.00 10.57 148 CYS A N 1
ATOM 748 C CA A CYS A 1 96 ? 5.175 21.191 28.437 0.63 11.35 148 CYS A CA 1
ATOM 749 C CA B CYS A 1 96 ? 5.180 21.191 28.422 0.37 11.38 148 CYS A CA 1
ATOM 750 C C . CYS A 1 96 ? 6.414 21.565 27.622 1.00 10.03 148 CYS A C 1
ATOM 751 O O . CYS A 1 96 ? 7.524 21.123 27.930 1.00 11.95 148 CYS A O 1
ATOM 756 N N . HIS A 1 97 ? 6.237 22.364 26.563 1.00 10.66 149 HIS A N 1
ATOM 757 C CA . HIS A 1 97 ? 7.393 22.806 25.789 1.00 12.13 149 HIS A CA 1
ATOM 758 C C . HIS A 1 97 ? 8.399 23.551 26.667 1.00 9.46 149 HIS A C 1
ATOM 759 O O . HIS A 1 97 ? 9.612 23.337 26.558 1.00 10.54 149 HIS A O 1
ATOM 766 N N . TYR A 1 98 ? 7.912 24.445 27.541 1.00 9.56 150 TYR A N 1
ATOM 767 C CA . TYR A 1 98 ? 8.842 25.214 28.365 1.00 8.72 150 TYR A CA 1
ATOM 768 C C . TYR A 1 98 ? 9.448 24.356 29.465 1.00 9.34 150 TYR A C 1
ATOM 769 O O . TYR A 1 98 ? 10.567 24.640 29.912 1.00 10.54 150 TYR A O 1
ATOM 778 N N . PHE A 1 99 ? 8.746 23.302 29.905 1.00 9.55 151 PHE A N 1
ATOM 779 C CA . PHE A 1 99 ? 9.378 22.343 30.801 1.00 10.38 151 PHE A CA 1
ATOM 780 C C . PHE A 1 99 ? 10.616 21.737 30.150 1.00 10.62 151 PHE A C 1
ATOM 781 O O . PHE A 1 99 ? 11.665 21.594 30.793 1.00 10.57 151 PHE A O 1
ATOM 789 N N . MET A 1 100 ? 10.527 21.399 28.858 1.00 11.56 152 MET A N 1
ATOM 790 C CA . MET A 1 100 ? 11.704 20.880 28.182 1.00 10.00 152 MET A CA 1
ATOM 791 C C . MET A 1 100 ? 12.792 21.934 28.064 1.00 10.76 152 MET A C 1
ATOM 792 O O . MET A 1 100 ? 13.974 21.605 28.146 1.00 9.81 152 MET A O 1
ATOM 797 N N . ARG A 1 101 ? 12.425 23.205 27.880 1.00 10.97 153 ARG A N 1
ATOM 798 C CA . ARG A 1 101 ? 13.441 24.250 27.922 1.00 9.47 153 ARG A CA 1
ATOM 799 C C . ARG A 1 101 ? 14.131 24.302 29.281 1.00 10.26 153 ARG A C 1
ATOM 800 O O . ARG A 1 101 ? 15.349 24.481 29.348 1.00 11.50 153 ARG A O 1
ATOM 808 N N . LEU A 1 102 ? 13.384 24.124 30.374 1.00 10.03 154 LEU A N 1
ATOM 809 C CA . LEU A 1 102 ? 14.027 24.076 31.683 1.00 9.81 154 LEU A CA 1
ATOM 810 C C . LEU A 1 102 ? 14.994 22.901 31.797 1.00 11.02 154 LEU A C 1
ATOM 811 O O . LEU A 1 102 ? 16.069 23.036 32.393 1.00 11.54 154 LEU A O 1
ATOM 816 N N . LEU A 1 103 ? 14.607 21.729 31.280 1.00 9.35 155 LEU A N 1
ATOM 817 C CA . LEU A 1 103 ? 15.536 20.600 31.258 1.00 10.70 155 LEU A CA 1
ATOM 818 C C . LEU A 1 103 ? 16.823 20.973 30.542 1.00 12.80 155 LEU A C 1
ATOM 819 O O . LEU A 1 103 ? 17.923 20.647 31.000 1.00 14.48 155 LEU A O 1
ATOM 824 N N . LYS A 1 104 ? 16.703 21.642 29.398 1.00 9.16 156 LYS A N 1
ATOM 825 C CA . LYS A 1 104 ? 17.870 22.103 28.659 1.00 11.51 156 LYS A CA 1
ATOM 826 C C . LYS A 1 104 ? 18.706 23.059 29.501 1.00 14.19 156 LYS A C 1
ATOM 827 O O . LYS A 1 104 ? 19.931 22.902 29.608 1.00 15.57 156 LYS A O 1
ATOM 833 N N . ASP A 1 105 ? 18.049 24.040 30.130 1.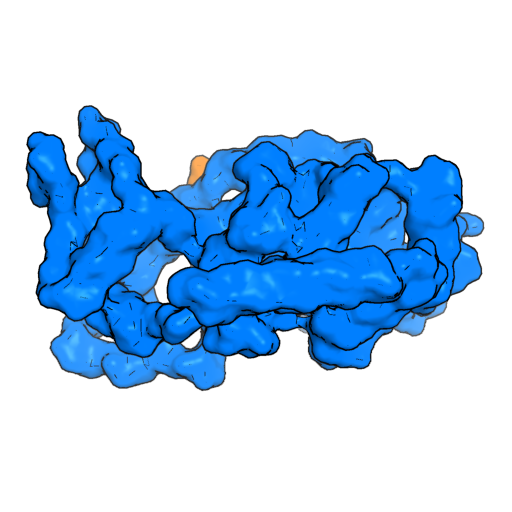00 11.42 157 ASP A N 1
ATOM 834 C CA . ASP A 1 105 ? 18.758 25.041 30.925 1.00 14.19 157 ASP A CA 1
ATOM 835 C C . ASP A 1 105 ? 19.571 24.392 32.030 1.00 19.70 157 ASP A C 1
ATOM 836 O O . ASP A 1 105 ? 20.649 24.882 32.397 1.00 18.32 157 ASP A O 1
ATOM 841 N N . LYS A 1 106 ? 19.051 23.312 32.597 1.00 14.34 158 LYS A N 1
ATOM 842 C CA . LYS A 1 106 ? 19.676 22.653 33.730 1.00 16.90 158 LYS A CA 1
ATOM 843 C C . LYS A 1 106 ? 20.649 21.559 33.325 1.00 17.75 158 LYS A C 1
ATOM 844 O O . LYS A 1 106 ? 21.143 20.840 34.200 1.00 19.92 158 LYS A O 1
ATOM 850 N N . GLY A 1 107 ? 20.960 21.440 32.035 1.00 15.59 159 GLY A N 1
ATOM 851 C CA . GLY A 1 107 ? 21.959 20.498 31.573 1.00 14.14 159 GLY A CA 1
ATOM 852 C C . GLY A 1 107 ? 21.485 19.068 31.552 1.00 15.93 159 GLY A C 1
ATOM 853 O O . GLY A 1 107 ? 22.318 18.161 31.489 1.00 18.21 159 GLY A O 1
ATOM 854 N N . LEU A 1 108 ? 20.167 18.839 31.600 1.00 11.95 160 LEU A N 1
ATOM 855 C CA . LEU A 1 108 ? 19.607 17.497 31.712 1.00 13.01 160 LEU A CA 1
ATOM 856 C C . LEU A 1 108 ? 19.092 16.932 30.397 1.00 11.49 160 LEU A C 1
ATOM 857 O O . LEU A 1 108 ? 18.859 15.728 30.317 1.00 11.70 160 LEU A O 1
ATOM 862 N N . LEU A 1 109 ? 18.883 17.759 29.377 1.00 12.26 161 LEU A N 1
ATOM 863 C CA . LEU A 1 109 ? 18.221 17.316 28.155 1.00 11.67 161 LEU A CA 1
ATOM 864 C C . LEU A 1 109 ? 19.246 16.732 27.191 1.00 13.48 161 LEU A C 1
ATOM 865 O O . LEU A 1 109 ? 20.061 17.465 26.613 1.00 14.30 161 LEU A O 1
ATOM 870 N N . LEU A 1 110 ? 19.198 15.411 27.001 1.00 9.39 162 LEU A N 1
ATOM 871 C CA . LEU A 1 110 ? 20.019 14.793 25.972 1.00 8.88 162 LEU A CA 1
ATOM 872 C C . LEU A 1 110 ? 19.411 15.006 24.592 1.00 11.91 162 LEU A C 1
ATOM 873 O O . LEU A 1 110 ? 20.120 15.379 23.647 1.00 12.93 162 LEU A O 1
ATOM 878 N N . ARG A 1 111 ? 18.102 14.812 24.466 1.00 9.61 163 ARG A N 1
ATOM 879 C CA . ARG A 1 111 ? 17.465 14.995 23.172 1.00 8.16 163 ARG A CA 1
ATOM 880 C C . ARG A 1 111 ? 15.963 15.012 23.363 1.00 10.18 163 ARG A C 1
ATOM 881 O O . ARG A 1 111 ? 15.436 14.355 24.258 1.00 8.29 163 ARG A O 1
ATOM 889 N N . CYS A 1 112 ? 15.292 15.769 22.505 1.00 8.49 164 CYS A N 1
ATOM 890 C CA . CYS A 1 112 ? 13.845 15.727 22.348 1.00 7.55 164 CYS A CA 1
ATOM 891 C C . CYS A 1 112 ? 13.554 15.162 20.969 1.00 10.15 164 CYS A C 1
ATOM 892 O O . CYS A 1 112 ? 13.907 15.783 19.959 1.00 10.36 164 CYS A O 1
ATOM 895 N N . TYR A 1 113 ? 12.925 13.990 20.940 1.00 8.51 165 TYR A N 1
ATOM 896 C CA . TYR A 1 113 ? 12.391 13.397 19.716 1.00 8.80 165 TYR A CA 1
ATOM 897 C C . TYR A 1 113 ? 10.928 13.784 19.621 1.00 9.83 165 TYR A C 1
ATOM 898 O O . TYR A 1 113 ? 10.152 13.460 20.526 1.00 8.97 165 TYR A O 1
ATOM 907 N N . THR A 1 114 ? 10.541 14.452 18.533 1.00 9.58 166 THR A N 1
ATOM 908 C CA . THR A 1 114 ? 9.176 14.935 18.392 1.00 7.91 166 THR A CA 1
ATOM 909 C C . THR A 1 114 ? 8.537 14.421 17.111 1.00 8.87 166 THR A C 1
ATOM 910 O O . THR A 1 114 ? 9.195 14.331 16.064 1.00 11.30 166 THR A O 1
ATOM 914 N N . GLN A 1 115 ? 7.263 14.046 17.214 1.00 8.89 167 GLN A N 1
ATOM 915 C CA . GLN A 1 115 ? 6.440 13.725 16.058 1.00 10.93 167 GLN A CA 1
ATOM 916 C C . GLN A 1 115 ? 5.775 14.959 15.474 1.00 13.72 167 GLN A C 1
ATOM 917 O O . GLN A 1 115 ? 5.085 14.850 14.453 1.00 14.67 167 GLN A O 1
ATOM 923 N N . ASN A 1 116 ? 5.923 16.111 16.118 1.00 11.55 168 ASN A N 1
ATOM 924 C CA . ASN A 1 116 ? 5.146 17.286 15.761 1.00 11.12 168 ASN A CA 1
ATOM 925 C C . ASN A 1 116 ? 5.879 18.117 14.721 1.00 10.86 168 ASN A C 1
ATOM 926 O O . ASN A 1 116 ? 7.115 18.142 14.665 1.00 10.81 168 ASN A O 1
ATOM 931 N N . ILE A 1 117 ? 5.095 18.830 13.917 1.00 13.05 169 ILE A N 1
ATOM 932 C CA . ILE A 1 117 ? 5.597 19.652 12.824 1.00 13.26 169 ILE A CA 1
ATOM 933 C C . ILE A 1 117 ? 5.373 21.139 13.077 1.00 14.14 169 ILE A C 1
ATOM 934 O O . ILE A 1 117 ? 5.677 21.959 12.210 1.00 12.44 169 ILE A O 1
ATOM 939 N N . ASP A 1 118 ? 4.890 21.512 14.263 1.00 11.47 170 ASP A N 1
ATOM 940 C CA . ASP A 1 118 ? 4.357 22.847 14.515 1.00 12.20 170 ASP A CA 1
ATOM 941 C C . ASP A 1 118 ? 5.399 23.878 14.932 1.00 11.33 170 ASP A C 1
ATOM 942 O O . ASP A 1 118 ? 5.040 25.051 15.109 1.00 12.54 170 ASP A O 1
ATOM 947 N N . THR A 1 119 ? 6.668 23.490 15.093 1.00 12.07 171 THR A N 1
ATOM 948 C CA . THR A 1 119 ? 7.794 24.362 15.437 1.00 10.37 171 THR A CA 1
ATOM 949 C C . THR A 1 119 ? 7.777 24.841 16.885 1.00 10.14 171 THR A C 1
ATOM 950 O O . THR A 1 119 ? 8.665 25.603 17.268 1.00 11.82 171 THR A O 1
ATOM 954 N N . LEU A 1 120 ? 6.817 24.407 17.709 1.00 9.03 172 LEU A N 1
ATOM 955 C CA . LEU A 1 120 ? 6.715 24.985 19.048 1.00 10.24 172 LEU A CA 1
ATOM 956 C C . LEU A 1 120 ? 7.921 24.640 19.923 1.00 10.69 172 LEU A C 1
ATOM 957 O O . LEU A 1 120 ? 8.261 25.415 20.824 1.00 11.11 172 LEU A O 1
ATOM 962 N N . GLU A 1 121 ? 8.583 23.501 19.691 1.00 9.06 173 GLU A N 1
ATOM 963 C CA . GLU A 1 121 ? 9.794 23.207 20.456 1.00 9.80 173 GLU A CA 1
ATOM 964 C C . GLU A 1 121 ? 10.846 24.280 20.234 1.00 10.29 173 GLU A C 1
ATOM 965 O O . GLU A 1 121 ? 11.556 24.679 21.167 1.00 11.24 173 GLU A O 1
ATOM 971 N N . ARG A 1 122 ? 10.986 24.726 18.982 1.00 9.98 174 ARG A N 1
ATOM 972 C CA . ARG A 1 122 ? 11.985 25.732 18.649 1.00 9.67 174 ARG A CA 1
ATOM 973 C C . ARG A 1 122 ? 11.613 27.090 19.215 1.00 10.62 174 ARG A C 1
ATOM 974 O O . ARG A 1 122 ? 12.475 27.804 19.742 1.00 10.98 174 ARG A O 1
ATOM 982 N N . ILE A 1 123 ? 10.335 27.463 19.117 1.00 10.05 175 ILE A N 1
ATOM 983 C CA . ILE A 1 123 ? 9.890 28.730 19.687 1.00 10.11 175 ILE A CA 1
ATOM 984 C C . ILE A 1 123 ? 10.140 28.758 21.189 1.00 12.06 175 ILE A C 1
ATOM 985 O O . ILE A 1 123 ? 10.553 29.785 21.743 1.00 11.36 175 ILE A O 1
ATOM 990 N N . ALA A 1 124 ? 9.957 27.609 21.860 1.00 10.17 176 ALA A N 1
ATOM 991 C CA . ALA A 1 124 ? 10.174 27.495 23.295 1.00 8.97 176 ALA A CA 1
ATOM 992 C C . ALA A 1 124 ? 11.647 27.508 23.672 1.00 11.61 176 ALA A C 1
ATOM 993 O O . ALA A 1 124 ? 11.957 27.562 24.866 1.00 14.51 176 ALA A O 1
ATOM 995 N N . GLY A 1 125 ? 12.555 27.452 22.704 1.00 11.15 177 GLY A N 1
ATOM 996 C CA . GLY A 1 125 ? 13.959 27.606 23.008 1.00 10.36 177 GLY A CA 1
ATOM 997 C C . GLY A 1 125 ? 14.793 26.355 22.891 1.00 11.18 177 GLY A C 1
ATOM 998 O O . GLY A 1 125 ? 15.959 26.378 23.301 1.00 13.13 177 GLY A O 1
ATOM 999 N N . LEU A 1 126 ? 14.246 25.264 22.364 1.00 10.74 178 LEU A N 1
ATOM 1000 C CA . LEU A 1 126 ? 15.091 24.133 22.011 1.00 10.06 178 LEU A CA 1
ATOM 1001 C C . LEU A 1 126 ? 15.792 24.419 20.688 1.00 14.09 178 LEU A C 1
ATOM 1002 O O . LEU A 1 126 ? 15.196 24.964 19.751 1.00 14.94 178 LEU A O 1
ATOM 1007 N N . GLU A 1 127 ? 17.066 24.072 20.624 1.00 10.84 179 GLU A N 1
ATOM 1008 C CA . GLU A 1 127 ? 17.869 24.350 19.446 1.00 13.74 179 GLU A CA 1
ATOM 1009 C C . GLU A 1 127 ? 17.960 23.114 18.554 1.00 14.39 179 GLU A C 1
ATOM 1010 O O . GLU A 1 127 ? 17.603 21.998 18.939 1.00 11.58 179 GLU A O 1
ATOM 1016 N N . GLN A 1 128 ? 18.437 23.333 17.329 1.00 14.13 180 GLN A N 1
ATOM 1017 C CA . GLN A 1 128 ? 18.529 22.239 16.371 1.00 15.93 180 GLN A CA 1
ATOM 1018 C C . GLN A 1 128 ? 19.245 21.032 16.970 1.00 12.40 180 GLN A C 1
ATOM 1019 O O . GLN A 1 128 ? 18.800 19.891 16.800 1.00 15.19 180 GLN A O 1
ATOM 1025 N N . GLU A 1 129 ? 20.341 21.269 17.695 1.00 13.45 181 GLU A N 1
ATOM 1026 C CA . GLU A 1 129 ? 21.116 20.171 18.271 1.00 15.02 181 GLU A CA 1
ATOM 1027 C C . GLU A 1 129 ? 20.300 19.360 19.274 1.00 17.24 181 GLU A C 1
ATOM 1028 O O . GLU A 1 129 ? 20.549 18.159 19.452 1.00 15.87 181 GLU 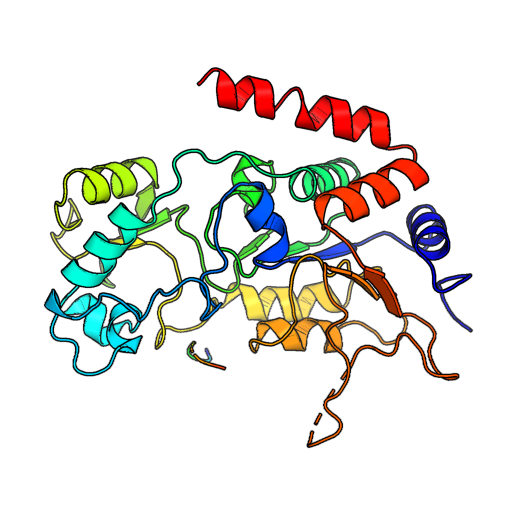A O 1
ATOM 1034 N N . ASP A 1 130 ? 19.320 19.989 19.929 1.00 10.68 182 ASP A N 1
ATOM 1035 C CA . ASP A 1 130 ? 18.510 19.320 20.942 1.00 10.42 182 ASP A CA 1
ATOM 1036 C C . ASP A 1 130 ? 17.401 18.458 20.356 1.00 10.27 182 ASP A C 1
ATOM 1037 O O . ASP A 1 130 ? 16.800 17.670 21.093 1.00 12.08 182 ASP A O 1
ATOM 1042 N N . LEU A 1 131 ? 17.101 18.599 19.066 1.00 11.41 183 LEU A N 1
ATOM 1043 C CA . LEU A 1 131 ? 15.864 18.107 18.486 1.00 10.83 183 LEU A CA 1
ATOM 1044 C C . LEU A 1 131 ? 16.103 17.025 17.447 1.00 11.14 183 LEU A C 1
ATOM 1045 O O . LEU A 1 131 ? 17.042 17.105 16.642 1.00 13.93 183 LEU A O 1
ATOM 1050 N N . VAL A 1 132 ? 15.237 16.023 17.469 1.00 9.58 184 VAL A N 1
ATOM 1051 C CA . VAL A 1 132 ? 15.053 15.114 16.351 1.00 8.59 184 VAL A CA 1
ATOM 1052 C C . VAL A 1 132 ? 13.598 15.256 15.941 1.00 11.49 184 VAL A C 1
ATOM 1053 O O . VAL A 1 132 ? 12.693 14.815 16.666 1.00 11.61 184 VAL A O 1
ATOM 1057 N N . GLU A 1 133 ? 13.363 15.930 14.813 1.00 12.41 185 GLU A N 1
ATOM 1058 C CA . GLU A 1 133 ? 12.015 16.113 14.285 1.00 12.08 185 GLU A CA 1
ATOM 1059 C C . GLU A 1 133 ? 11.733 14.913 13.394 1.00 12.50 185 GLU A C 1
ATOM 1060 O O . GLU A 1 133 ? 12.074 14.886 12.209 1.00 13.82 185 GLU A O 1
ATOM 1066 N N . ALA A 1 134 ? 11.115 13.892 13.991 1.00 10.68 186 ALA A N 1
ATOM 1067 C CA . ALA A 1 134 ? 11.001 12.592 13.344 1.00 10.72 186 ALA A CA 1
ATOM 1068 C C . ALA A 1 134 ? 10.162 12.647 12.077 1.00 13.62 186 ALA A C 1
ATOM 1069 O O . ALA A 1 134 ? 10.330 11.807 11.187 1.00 14.00 186 ALA A O 1
ATOM 1071 N N . HIS A 1 135 ? 9.233 13.602 11.986 1.00 12.58 187 HIS A N 1
ATOM 1072 C CA . HIS A 1 135 ? 8.415 13.758 10.791 1.00 13.75 187 HIS A CA 1
ATOM 1073 C C . HIS A 1 135 ? 8.671 15.095 10.110 1.00 11.64 187 HIS A C 1
ATOM 1074 O O . HIS A 1 135 ? 7.818 15.567 9.345 1.00 13.51 187 HIS A O 1
ATOM 1081 N N . GLY A 1 136 ? 9.838 15.692 10.347 1.00 12.13 188 GLY A N 1
ATOM 1082 C CA . GLY A 1 136 ? 10.166 16.975 9.769 1.00 14.15 188 GLY A CA 1
ATOM 1083 C C . GLY A 1 136 ? 9.439 18.111 10.465 1.00 13.77 188 GLY A C 1
ATOM 1084 O O . GLY A 1 136 ? 8.899 17.966 11.570 1.00 13.44 188 GLY A O 1
ATOM 1085 N N . THR A 1 137 ? 9.396 19.258 9.783 1.00 11.63 189 THR A N 1
ATOM 1086 C CA . THR A 1 137 ? 8.881 20.468 10.407 1.00 13.09 189 THR A CA 1
ATOM 1087 C C . THR A 1 137 ? 8.503 21.479 9.336 1.00 12.82 189 THR A C 1
ATOM 1088 O O . THR A 1 137 ? 9.040 21.459 8.227 1.00 13.97 189 THR A O 1
ATOM 1092 N N . PHE A 1 138 ? 7.577 22.376 9.696 1.00 11.82 190 PHE A N 1
ATOM 1093 C CA . PHE A 1 138 ? 7.286 23.555 8.887 1.00 11.99 190 PHE A CA 1
ATOM 1094 C C . PHE A 1 138 ? 8.295 24.679 9.091 1.00 14.58 190 PHE A C 1
ATOM 1095 O O . PHE A 1 138 ? 8.198 25.704 8.408 1.00 15.29 190 PHE A O 1
ATOM 1103 N N . TYR A 1 139 ? 9.264 24.504 9.997 1.00 14.06 191 TYR A N 1
ATOM 1104 C CA . TYR A 1 139 ? 10.179 25.591 10.343 1.00 15.60 191 TYR A CA 1
ATOM 1105 C C . TYR A 1 139 ? 10.953 26.073 9.127 1.00 16.40 191 TYR A C 1
ATOM 1106 O O . TYR A 1 139 ? 11.229 27.269 8.989 1.00 17.89 191 TYR A O 1
ATOM 1115 N N . THR A 1 140 ? 11.315 25.152 8.240 1.00 14.47 192 THR A N 1
ATOM 1116 C CA . THR A 1 140 ? 11.992 25.492 7.008 1.00 16.14 192 THR A CA 1
ATOM 1117 C C . THR A 1 140 ? 11.297 24.775 5.866 1.00 12.75 192 THR A C 1
ATOM 1118 O O . THR A 1 140 ? 10.558 23.806 6.064 1.00 14.49 192 THR A O 1
ATOM 1122 N N . SER A 1 141 ? 11.543 25.287 4.666 1.00 13.46 193 SER A N 1
ATOM 1123 C CA . SER A 1 141 ? 11.059 24.704 3.431 1.00 12.29 193 SER A CA 1
ATOM 1124 C C . SER A 1 141 ? 12.213 24.689 2.444 1.00 14.85 193 SER A C 1
ATOM 1125 O O . SER A 1 141 ? 13.167 25.462 2.578 1.00 14.29 193 SER A O 1
ATOM 1128 N N . HIS A 1 142 ? 12.120 23.803 1.449 1.00 13.58 194 HIS A N 1
ATOM 1129 C CA . HIS A 1 142 ? 13.157 23.689 0.433 1.00 12.80 194 HIS A CA 1
ATOM 1130 C C . HIS A 1 142 ? 12.562 23.543 -0.954 1.00 11.82 194 HIS A C 1
ATOM 1131 O O . HIS A 1 142 ? 11.581 22.818 -1.159 1.00 12.29 194 HIS A O 1
ATOM 1138 N N . CYS A 1 143 ? 13.203 24.214 -1.907 1.00 10.90 195 CYS A N 1
ATOM 1139 C CA . CYS A 1 143 ? 13.064 23.862 -3.306 1.00 12.35 195 CYS A CA 1
ATOM 1140 C C . CYS A 1 143 ? 13.218 22.356 -3.482 1.00 12.82 195 CYS A C 1
ATOM 1141 O O . CYS A 1 143 ? 14.119 21.743 -2.900 1.00 12.91 195 CYS A O 1
ATOM 1144 N N . VAL A 1 144 ? 12.327 21.756 -4.277 1.00 10.91 196 VAL A N 1
ATOM 1145 C CA . VAL A 1 144 ? 12.353 20.301 -4.433 1.00 10.87 196 VAL A CA 1
ATOM 1146 C C . VAL A 1 144 ? 13.331 19.834 -5.497 1.00 12.07 196 VAL A C 1
ATOM 1147 O O . VAL A 1 144 ? 13.528 18.623 -5.646 1.00 15.04 196 VAL A O 1
ATOM 1151 N N . SER A 1 145 ? 13.940 20.746 -6.250 1.00 11.26 197 SER A N 1
ATOM 1152 C CA . SER A 1 145 ? 14.885 20.336 -7.281 1.00 12.17 197 SER A CA 1
ATOM 1153 C C . SER A 1 145 ? 16.211 19.933 -6.647 1.00 11.74 197 SER A C 1
ATOM 1154 O O . SER A 1 145 ? 16.820 20.716 -5.909 1.00 12.83 197 SER A O 1
ATOM 1157 N N . ALA A 1 146 ? 16.669 18.722 -6.976 1.00 11.32 198 ALA A N 1
ATOM 1158 C CA . ALA A 1 146 ? 17.825 18.145 -6.303 1.00 11.65 198 ALA A CA 1
ATOM 1159 C C . ALA A 1 146 ? 19.072 18.990 -6.500 1.00 15.11 198 ALA A C 1
ATOM 1160 O O . ALA A 1 146 ? 19.911 19.062 -5.598 1.00 17.41 198 ALA A O 1
ATOM 1162 N N . SER A 1 147 ? 19.193 19.666 -7.647 1.00 13.34 199 SER A N 1
ATOM 1163 C CA A SER A 1 147 ? 20.373 20.469 -7.954 0.34 17.70 199 SER A CA 1
ATOM 1164 C CA B SER A 1 147 ? 20.378 20.463 -7.946 0.66 17.65 199 SER A CA 1
ATOM 1165 C C . SER A 1 147 ? 20.326 21.858 -7.341 1.00 21.96 199 SER A C 1
ATOM 1166 O O . SER A 1 147 ? 21.307 22.605 -7.459 1.00 20.65 199 SER A O 1
ATOM 1171 N N . CYS A 1 148 ? 19.217 22.226 -6.705 1.00 15.02 200 CYS A N 1
ATOM 1172 C CA . CYS A 1 148 ? 19.042 23.579 -6.186 1.00 14.38 200 CYS A CA 1
ATOM 1173 C C . CYS A 1 148 ? 18.868 23.562 -4.673 1.00 16.09 200 CYS A C 1
ATOM 1174 O O . CYS A 1 148 ? 19.776 23.985 -3.951 1.00 16.54 200 CYS A O 1
ATOM 1177 N N . ARG A 1 149 ? 17.722 23.103 -4.171 1.00 12.26 201 ARG A N 1
ATOM 1178 C CA . ARG A 1 149 ? 17.505 22.916 -2.734 1.00 11.66 201 ARG A CA 1
ATOM 1179 C C . ARG A 1 149 ? 17.601 24.227 -1.962 1.00 13.83 201 ARG A C 1
ATOM 1180 O O . ARG A 1 149 ? 17.984 24.240 -0.788 1.00 15.36 201 ARG A O 1
ATOM 1188 N N . HIS A 1 150 ? 17.275 25.339 -2.613 1.00 14.31 202 HIS A N 1
ATOM 1189 C CA . HIS A 1 150 ? 17.214 26.619 -1.913 1.00 13.98 202 HIS A CA 1
ATOM 1190 C C . HIS A 1 150 ? 16.299 26.521 -0.698 1.00 15.32 202 HIS A C 1
ATOM 1191 O O . HIS A 1 150 ? 15.188 25.992 -0.787 1.00 13.94 202 HIS A O 1
ATOM 1198 N N . GLU A 1 151 ? 16.764 27.036 0.443 1.00 13.52 203 GLU A N 1
ATOM 1199 C CA . GLU A 1 151 ? 16.015 26.970 1.695 1.00 15.28 203 GLU A CA 1
ATOM 1200 C C . GLU A 1 151 ? 15.249 28.268 1.929 1.00 16.26 203 GLU A C 1
ATOM 1201 O O . GLU A 1 151 ? 15.770 29.361 1.690 1.00 18.58 203 GLU A O 1
ATOM 1207 N N . TYR A 1 152 ? 13.999 28.144 2.390 1.00 14.46 204 TYR A N 1
ATOM 1208 C CA . TYR A 1 152 ? 13.162 29.295 2.681 1.00 15.50 204 TYR A CA 1
ATOM 1209 C C . TYR A 1 152 ? 12.597 29.199 4.091 1.00 15.64 204 TYR A C 1
ATOM 1210 O O . TYR A 1 152 ? 12.241 28.108 4.545 1.00 17.37 204 TYR A O 1
ATOM 1219 N N . PRO A 1 153 ? 12.521 30.319 4.801 1.00 16.64 205 PRO A N 1
ATOM 1220 C CA . PRO A 1 153 ? 12.002 30.307 6.168 1.00 17.67 205 PRO A CA 1
ATOM 1221 C C . PRO A 1 153 ? 10.478 30.248 6.186 1.00 20.41 205 PRO A C 1
ATOM 1222 O O . PRO A 1 153 ? 9.800 30.491 5.186 1.00 19.07 205 PRO A O 1
ATOM 1226 N N . LEU A 1 154 ? 9.943 29.936 7.368 1.00 16.42 206 LEU A N 1
ATOM 1227 C CA . LEU A 1 154 ? 8.497 29.816 7.515 1.00 18.72 206 LEU A CA 1
ATOM 1228 C C . LEU A 1 154 ? 7.762 31.114 7.173 1.00 22.64 206 LEU A C 1
ATOM 1229 O O . LEU A 1 154 ? 6.646 31.065 6.647 1.00 20.56 206 LEU A O 1
ATOM 1234 N N . SER A 1 155 ? 8.355 32.281 7.451 1.00 20.21 207 SER A N 1
ATOM 1235 C CA . SER A 1 155 ? 7.694 33.535 7.091 1.00 26.35 207 SER A CA 1
ATOM 1236 C C . SER A 1 155 ? 7.432 33.615 5.590 1.00 21.62 207 SER A C 1
ATOM 1237 O O . SER A 1 155 ? 6.365 34.075 5.160 1.00 22.83 207 SER A O 1
ATOM 1240 N N . TRP A 1 156 ? 8.405 33.180 4.783 1.00 21.45 208 TRP A N 1
ATOM 1241 C CA . TRP A 1 156 ? 8.242 33.147 3.332 1.00 20.88 208 TRP A CA 1
ATOM 1242 C C . TRP A 1 156 ? 7.129 32.188 2.929 1.00 19.51 208 TRP A C 1
ATOM 1243 O O . TRP A 1 156 ? 6.262 32.528 2.115 1.00 20.06 208 TRP A O 1
ATOM 1254 N N . MET A 1 157 ? 7.145 30.980 3.498 1.00 15.45 209 MET A N 1
ATOM 1255 C CA . MET A 1 157 ? 6.138 29.968 3.187 1.00 17.50 209 MET A CA 1
ATOM 1256 C C . MET A 1 157 ? 4.743 30.388 3.662 1.00 20.62 209 MET A C 1
ATOM 1257 O O . MET A 1 157 ? 3.747 30.175 2.954 1.00 20.86 209 MET A O 1
ATOM 1262 N N . LYS A 1 158 ? 4.647 30.991 4.850 1.00 23.45 210 LYS A N 1
ATOM 1263 C CA . LYS A 1 158 ? 3.350 31.472 5.328 1.00 21.62 210 LYS A CA 1
ATOM 1264 C C . LYS A 1 158 ? 2.737 32.463 4.343 1.00 22.18 210 LYS A C 1
ATOM 1265 O O . LYS A 1 158 ? 1.540 32.388 4.023 1.00 22.95 210 LYS A O 1
ATOM 1271 N N . GLU A 1 159 ? 3.549 33.399 3.840 1.00 22.15 211 GLU A N 1
ATOM 1272 C CA . GLU A 1 159 ? 3.042 34.406 2.912 1.00 25.82 211 GLU A CA 1
ATOM 1273 C C . GLU A 1 159 ? 2.490 33.761 1.647 1.00 26.09 211 GLU A C 1
ATOM 1274 O O . GLU A 1 159 ? 1.440 34.172 1.138 1.00 24.69 211 GLU A O 1
ATOM 1280 N N . LYS A 1 160 ? 3.174 32.733 1.135 1.00 22.20 212 LYS A N 1
ATOM 1281 C CA . LYS A 1 160 ? 2.686 32.065 -0.067 1.00 23.90 212 LYS A CA 1
ATOM 1282 C C . LYS A 1 160 ? 1.388 31.318 0.208 1.00 20.06 212 LYS A C 1
ATOM 1283 O O . LYS A 1 160 ? 0.457 31.346 -0.611 1.00 23.84 212 LYS A O 1
ATOM 1289 N N . ILE A 1 161 ? 1.311 30.644 1.355 1.00 21.29 213 ILE A N 1
ATOM 1290 C CA . ILE A 1 161 ? 0.112 29.890 1.704 1.00 19.69 213 ILE A CA 1
ATOM 1291 C C . ILE A 1 161 ? -1.083 30.823 1.835 1.00 27.92 213 ILE A C 1
ATOM 1292 O O . ILE A 1 161 ? -2.179 30.528 1.341 1.00 24.99 213 ILE A O 1
ATOM 1297 N N . PHE A 1 162 ? -0.888 31.979 2.471 1.00 23.03 214 PHE A N 1
ATOM 1298 C CA . PHE A 1 162 ? -2.019 32.871 2.707 1.00 26.95 214 PHE A CA 1
ATOM 1299 C C . PHE A 1 162 ? -2.438 33.633 1.459 1.00 31.03 214 PHE A C 1
ATOM 1300 O O . PHE A 1 162 ? -3.627 33.940 1.299 1.00 29.06 214 PHE A O 1
ATOM 1308 N N . SER A 1 163 ? -1.495 33.948 0.574 1.00 27.97 215 SER A N 1
ATOM 1309 C CA . SER A 1 163 ? -1.843 34.611 -0.674 1.00 29.71 215 SER A CA 1
ATOM 1310 C C . SER A 1 163 ? -2.364 33.638 -1.721 1.00 27.15 215 SER A C 1
ATOM 1311 O O . SER A 1 163 ? -2.757 34.076 -2.808 1.00 25.73 215 SER A O 1
ATOM 1314 N N . GLU A 1 164 ? -2.400 32.338 -1.403 1.00 27.53 216 GLU A N 1
ATOM 1315 C CA . GLU A 1 164 ? -2.887 31.305 -2.319 1.00 25.21 216 GLU A CA 1
ATOM 1316 C C . GLU A 1 164 ? -2.065 31.294 -3.604 1.00 26.37 216 GLU A C 1
ATOM 1317 O O . GLU A 1 164 ? -2.579 31.072 -4.703 1.00 28.52 216 GLU A O 1
ATOM 1323 N N . VAL A 1 165 ? -0.768 31.542 -3.454 1.00 25.54 217 VAL A N 1
ATOM 1324 C CA . VAL A 1 165 ? 0.201 31.454 -4.537 1.00 27.23 217 VAL A CA 1
ATOM 1325 C C . VAL A 1 165 ? 1.017 30.195 -4.287 1.00 20.87 217 VAL A C 1
ATOM 1326 O O . VAL A 1 165 ? 1.630 30.057 -3.226 1.00 21.39 217 VAL A O 1
ATOM 1330 N N . THR A 1 166 ? 1.017 29.272 -5.241 1.00 20.67 218 THR A N 1
ATOM 1331 C CA . THR A 1 166 ? 1.816 28.064 -5.073 1.00 22.41 218 THR A CA 1
ATOM 1332 C C . THR A 1 166 ? 3.285 28.452 -4.941 1.00 17.92 218 THR A C 1
ATOM 1333 O O . THR A 1 166 ? 3.809 29.157 -5.815 1.00 20.86 218 THR A O 1
ATOM 1337 N N . PRO A 1 167 ? 3.973 28.045 -3.874 1.00 16.73 219 PRO A N 1
ATOM 1338 C CA . PRO A 1 167 ? 5.343 28.531 -3.650 1.00 16.41 219 PRO A CA 1
ATOM 1339 C C . PRO A 1 167 ? 6.318 27.933 -4.653 1.00 17.70 219 PRO A C 1
ATOM 1340 O O . PRO A 1 167 ? 6.410 26.708 -4.806 1.00 14.69 219 PRO A O 1
ATOM 1344 N N . LYS A 1 168 ? 7.058 28.815 -5.323 1.00 15.72 220 LYS A N 1
ATOM 1345 C CA . LYS A 1 168 ? 8.047 28.439 -6.322 1.00 15.51 220 LYS A CA 1
ATOM 1346 C C . LYS A 1 168 ? 9.398 29.043 -5.963 1.00 18.28 220 LYS A C 1
ATOM 1347 O O . LYS A 1 168 ? 9.480 30.138 -5.397 1.00 18.85 220 LYS A O 1
ATOM 1353 N N . CYS A 1 169 ? 10.456 28.317 -6.312 1.00 14.09 221 CYS A N 1
ATOM 1354 C CA . CYS A 1 169 ? 11.816 28.724 -5.989 1.00 12.89 221 CYS A CA 1
ATOM 1355 C C . CYS A 1 169 ? 12.214 29.954 -6.802 1.00 18.78 221 CYS A C 1
ATOM 1356 O O . CYS A 1 169 ? 12.009 30.005 -8.018 1.00 15.67 221 CYS A O 1
ATOM 1359 N N . GLU A 1 170 ? 12.796 30.951 -6.134 1.00 16.56 222 GLU A N 1
ATOM 1360 C CA . GLU A 1 170 ? 13.225 32.146 -6.852 1.00 18.99 222 GLU A CA 1
ATOM 1361 C C . GLU A 1 170 ? 14.415 31.871 -7.764 1.00 19.71 222 GLU A C 1
ATOM 1362 O O . GLU A 1 170 ? 14.602 32.587 -8.754 1.00 22.62 222 GLU A O 1
ATOM 1368 N N . ASP A 1 171 ? 15.199 30.831 -7.479 1.00 19.07 223 ASP A N 1
ATOM 1369 C CA . ASP A 1 171 ? 16.366 30.534 -8.303 1.00 16.11 223 ASP A CA 1
ATOM 1370 C C . ASP A 1 171 ? 16.010 29.728 -9.546 1.00 18.23 223 ASP A C 1
ATOM 1371 O O . ASP A 1 171 ? 16.564 29.978 -10.621 1.00 19.05 223 ASP A O 1
ATOM 1376 N N . CYS A 1 172 ? 15.116 28.737 -9.418 1.00 16.44 224 CYS A N 1
ATOM 1377 C CA . CYS A 1 172 ? 14.901 27.786 -10.499 1.00 13.94 224 CYS A CA 1
ATOM 1378 C C . CYS A 1 172 ? 13.436 27.543 -10.834 1.00 13.70 224 CYS A C 1
ATOM 1379 O O . CYS A 1 172 ? 13.158 26.767 -11.757 1.00 13.94 224 CYS A O 1
ATOM 1382 N N . GLN A 1 173 ? 12.506 28.159 -10.101 1.00 14.14 225 GLN A N 1
ATOM 1383 C CA . GLN A 1 173 ? 11.066 28.077 -10.317 1.00 14.50 225 GLN A CA 1
ATOM 1384 C C . GLN A 1 173 ? 10.480 26.678 -10.098 1.00 14.93 225 GLN A C 1
ATOM 1385 O O . GLN A 1 173 ? 9.324 26.432 -10.475 1.00 17.40 225 GLN A O 1
ATOM 1391 N N . SER A 1 174 ? 11.218 25.774 -9.456 1.00 13.26 226 SER A N 1
ATOM 1392 C CA . SER A 1 174 ? 10.629 24.527 -8.976 1.00 13.03 226 SER A CA 1
ATOM 1393 C C . SER A 1 174 ? 9.731 24.776 -7.768 1.00 12.81 226 SER A C 1
ATOM 1394 O O . SER A 1 174 ? 9.764 25.831 -7.140 1.00 12.74 226 SER A O 1
ATOM 1397 N N . LEU A 1 175 ? 8.909 23.778 -7.460 1.00 12.77 227 LEU A N 1
ATOM 1398 C CA . LEU A 1 175 ? 8.092 23.810 -6.250 1.00 12.55 227 LEU A CA 1
ATOM 1399 C C . LEU A 1 175 ? 8.952 23.916 -4.994 1.00 13.37 227 LEU A C 1
ATOM 1400 O O . LEU A 1 175 ? 10.043 23.345 -4.913 1.00 11.63 227 LEU A O 1
ATOM 1405 N N . VAL A 1 176 ? 8.455 24.656 -4.002 1.00 11.83 228 VAL A N 1
ATOM 1406 C CA . VAL A 1 176 ? 9.069 24.724 -2.678 1.00 11.31 228 VAL A CA 1
ATOM 1407 C C . VAL A 1 176 ? 8.139 24.033 -1.692 1.00 13.35 228 VAL A C 1
ATOM 1408 O O . VAL A 1 176 ? 6.940 24.342 -1.637 1.00 13.15 228 VAL A O 1
ATOM 1412 N N . LYS A 1 177 ? 8.684 23.078 -0.937 1.00 12.87 229 LYS A N 1
ATOM 1413 C CA . LYS A 1 177 ? 7.911 22.208 -0.060 1.00 13.38 229 LYS A CA 1
ATOM 1414 C C . LYS A 1 177 ? 8.318 22.429 1.388 1.00 11.90 229 LYS A C 1
ATOM 1415 O O . LYS A 1 177 ? 9.519 22.478 1.686 1.00 13.90 229 LYS A O 1
ATOM 1421 N N . PRO A 1 178 ? 7.367 22.556 2.313 1.00 10.55 230 PRO A N 1
ATOM 1422 C CA . PRO A 1 178 ? 7.725 22.545 3.733 1.00 10.57 230 PRO A CA 1
ATOM 1423 C C . PRO A 1 178 ? 8.463 21.265 4.080 1.00 13.98 230 PRO A C 1
ATOM 1424 O O . PRO A 1 178 ? 8.193 20.196 3.528 1.00 13.27 230 PRO A O 1
ATOM 1428 N N . ASP A 1 179 ? 9.389 21.377 5.029 1.00 11.38 231 ASP A N 1
ATOM 1429 C CA . ASP A 1 179 ? 10.280 20.275 5.360 1.00 11.74 231 ASP A CA 1
ATOM 1430 C C . ASP A 1 179 ? 9.606 19.217 6.224 1.00 12.21 231 ASP A C 1
ATOM 1431 O O . ASP A 1 179 ? 10.272 18.602 7.063 1.00 12.59 231 ASP A O 1
ATOM 1436 N N . ILE A 1 180 ? 8.307 19.000 6.051 1.00 12.95 232 ILE A N 1
ATOM 1437 C CA . ILE A 1 180 ? 7.672 17.848 6.677 1.00 12.68 232 ILE A CA 1
ATOM 1438 C C . ILE A 1 180 ? 7.905 16.631 5.796 1.00 13.97 232 ILE A C 1
ATOM 1439 O O . ILE A 1 180 ? 8.071 16.733 4.576 1.00 15.00 232 ILE A O 1
ATOM 1444 N N . VAL A 1 181 ? 7.904 15.460 6.411 1.00 14.20 233 VAL A N 1
ATOM 1445 C CA . VAL A 1 181 ? 8.090 14.219 5.670 1.00 13.14 233 VAL A CA 1
ATOM 1446 C C . VAL A 1 181 ? 6.732 13.778 5.139 1.00 14.67 233 VAL A C 1
ATOM 1447 O O . VAL A 1 181 ? 5.868 13.344 5.904 1.00 14.90 233 VAL A O 1
ATOM 1451 N N . PHE A 1 182 ? 6.529 13.896 3.827 1.00 12.93 234 PHE A N 1
ATOM 1452 C CA . PHE A 1 182 ? 5.318 13.372 3.211 1.00 14.33 234 PHE A CA 1
ATOM 1453 C C . PHE A 1 182 ? 5.359 11.847 3.192 1.00 16.74 234 PHE A C 1
ATOM 1454 O O . PHE A 1 182 ? 6.425 11.227 3.287 1.00 17.19 234 PHE A O 1
ATOM 1462 N N . PHE A 1 183 ? 4.185 11.229 3.056 1.00 18.08 235 PHE A N 1
ATOM 1463 C CA . PHE A 1 183 ? 4.170 9.789 2.851 1.00 18.86 235 PHE A CA 1
ATOM 1464 C C . PHE A 1 183 ? 4.931 9.472 1.571 1.00 21.32 235 PHE A C 1
ATOM 1465 O O . PHE A 1 183 ? 4.834 10.200 0.581 1.00 21.58 235 PHE A O 1
ATOM 1473 N N . GLY A 1 184 ? 5.743 8.418 1.608 1.00 18.47 236 GLY A N 1
ATOM 1474 C CA . GLY A 1 184 ? 6.561 8.063 0.470 1.00 18.88 236 GLY A CA 1
ATOM 1475 C C . GLY A 1 184 ? 7.936 8.693 0.454 1.00 19.97 236 GLY A C 1
ATOM 1476 O O . GLY A 1 184 ? 8.769 8.294 -0.373 1.00 23.46 236 GLY A O 1
ATOM 1477 N N . GLU A 1 185 ? 8.193 9.676 1.317 1.00 17.65 237 GLU A N 1
ATOM 1478 C CA . GLU A 1 185 ? 9.523 10.245 1.486 1.00 17.42 237 GLU A CA 1
ATOM 1479 C C . GLU A 1 185 ? 10.317 9.442 2.506 1.00 15.17 237 GLU A C 1
ATOM 1480 O O . GLU A 1 185 ? 9.756 8.809 3.407 1.00 16.78 237 GLU A O 1
ATOM 1486 N N . SER A 1 186 ? 11.639 9.485 2.358 1.00 16.52 238 SER A N 1
ATOM 1487 C CA . SER A 1 186 ? 12.513 8.892 3.357 1.00 17.66 238 SER A CA 1
ATOM 1488 C C . SER A 1 186 ? 12.335 9.588 4.698 1.00 17.18 238 SER A C 1
ATOM 1489 O O . SER A 1 186 ? 12.203 10.813 4.775 1.00 16.66 238 SER A O 1
ATOM 1492 N N . LEU A 1 187 ? 12.325 8.792 5.757 1.00 14.35 239 LEU A N 1
ATOM 1493 C CA . LEU A 1 187 ? 12.398 9.346 7.090 1.00 13.42 239 LEU A CA 1
ATOM 1494 C C . LEU A 1 187 ? 13.779 9.976 7.306 1.00 15.49 239 LEU A C 1
ATOM 1495 O O . LEU A 1 187 ? 14.747 9.620 6.626 1.00 16.35 239 LEU A O 1
ATOM 1500 N N . PRO A 1 188 ? 13.887 10.949 8.213 1.00 12.45 240 PRO A N 1
ATOM 1501 C CA . PRO A 1 188 ? 15.146 11.713 8.332 1.00 13.28 240 PRO A CA 1
ATOM 1502 C C . PRO A 1 188 ? 16.300 10.834 8.798 1.00 15.10 240 PRO A C 1
ATOM 1503 O O . PRO A 1 188 ? 16.167 10.064 9.749 1.00 13.47 240 PRO A O 1
ATOM 1507 N N . ALA A 1 189 ? 17.444 10.957 8.120 1.00 16.24 241 ALA A N 1
ATOM 1508 C CA . ALA A 1 189 ? 18.623 10.216 8.554 1.00 16.38 241 ALA A CA 1
ATOM 1509 C C . ALA A 1 189 ? 18.965 10.528 10.004 1.00 13.49 241 ALA A C 1
ATOM 1510 O O . ALA A 1 189 ? 19.424 9.647 10.741 1.00 16.15 241 ALA A O 1
ATOM 1512 N N . ARG A 1 190 ? 18.707 11.764 10.437 1.00 14.15 242 ARG A N 1
ATOM 1513 C CA . ARG A 1 190 ? 19.027 12.163 11.805 1.00 13.88 242 ARG A CA 1
ATOM 1514 C C . ARG A 1 190 ? 18.259 11.338 12.831 1.00 13.22 242 ARG A C 1
ATOM 1515 O O . ARG A 1 190 ? 18.765 11.078 13.930 1.00 12.76 242 ARG A O 1
ATOM 1523 N N . PHE A 1 191 ? 17.046 10.902 12.488 1.00 12.78 243 PHE A N 1
ATOM 1524 C CA . PHE A 1 191 ? 16.281 10.075 13.413 1.00 9.59 243 PHE A CA 1
ATOM 1525 C C . PHE A 1 191 ? 17.041 8.802 13.764 1.00 12.45 243 PHE A C 1
ATOM 1526 O O . PHE A 1 191 ? 17.184 8.455 14.943 1.00 14.24 243 PHE A O 1
ATOM 1534 N N . PHE A 1 192 ? 17.590 8.116 12.754 1.00 13.50 244 PHE A N 1
ATOM 1535 C CA . PHE A 1 192 ? 18.262 6.845 13.015 1.00 14.42 244 PHE A CA 1
ATOM 1536 C C . PHE A 1 192 ? 19.658 7.053 13.587 1.00 15.63 244 PHE A C 1
ATOM 1537 O O . PHE A 1 192 ? 20.084 6.305 14.476 1.00 16.56 244 PHE A O 1
ATOM 1545 N N . SER A 1 193 ? 20.365 8.077 13.107 1.00 12.50 245 SER A N 1
ATOM 1546 C CA . SER A 1 193 ? 21.700 8.377 13.625 1.00 14.10 245 SER A CA 1
ATOM 1547 C C . SER A 1 193 ? 21.652 8.720 15.109 1.00 14.60 245 SER A C 1
ATOM 1548 O O . SER A 1 193 ? 22.427 8.188 15.916 1.00 16.66 245 SER A O 1
ATOM 1551 N N . CYS A 1 194 ? 20.753 9.624 15.487 1.00 12.56 246 CYS A N 1
ATOM 1552 C CA . CYS A 1 194 ? 20.700 10.033 16.887 1.00 12.75 246 CYS A CA 1
ATOM 1553 C C . CYS A 1 194 ? 20.213 8.896 17.768 1.00 13.53 246 CYS A C 1
ATOM 1554 O O . CYS A 1 194 ? 20.727 8.706 18.878 1.00 13.49 246 CYS A O 1
ATOM 1557 N N . MET A 1 195 ? 19.234 8.123 17.287 1.00 12.89 247 MET A N 1
ATOM 1558 C CA . MET A 1 195 ? 18.739 6.988 18.063 1.00 12.77 247 MET A CA 1
ATOM 1559 C C . MET A 1 195 ? 19.871 6.024 18.393 1.00 15.26 247 MET A C 1
ATOM 1560 O O . MET A 1 195 ? 19.954 5.509 19.515 1.00 18.44 247 MET A O 1
ATOM 1565 N N . GLN A 1 196 ? 20.780 5.800 17.438 0.89 12.78 248 GLN A N 1
ATOM 1566 C CA . GLN A 1 196 ? 21.845 4.824 17.647 0.89 13.06 248 GLN A CA 1
ATOM 1567 C C . GLN A 1 196 ? 22.828 5.271 18.713 0.89 16.83 248 GLN A C 1
ATOM 1568 O O . GLN A 1 196 ? 23.481 4.426 19.336 0.89 22.72 248 GLN A O 1
ATOM 1574 N N . SER A 1 197 ? 22.940 6.571 18.942 1.00 13.06 249 SER A N 1
ATOM 1575 C CA . SER A 1 197 ? 23.851 7.123 19.932 1.00 13.96 249 SER A CA 1
ATOM 1576 C C . SER A 1 197 ? 23.147 7.438 21.239 1.00 13.33 249 SER A C 1
ATOM 1577 O O . SER A 1 197 ? 23.642 7.098 22.320 1.00 11.28 249 SER A O 1
ATOM 1580 N N . ASP A 1 198 ? 21.984 8.069 21.160 1.00 12.24 250 ASP A N 1
ATOM 1581 C CA . ASP A 1 198 ? 21.381 8.624 22.362 1.00 9.81 250 ASP A CA 1
ATOM 1582 C C . ASP A 1 198 ? 20.973 7.538 23.346 1.00 10.96 250 ASP A C 1
ATOM 1583 O O . ASP A 1 198 ? 21.068 7.735 24.561 1.00 10.02 250 ASP A O 1
ATOM 1588 N N . PHE A 1 199 ? 20.478 6.410 22.852 1.00 10.33 251 PHE A N 1
ATOM 1589 C CA . PHE A 1 199 ? 19.897 5.462 23.791 1.00 10.57 251 PHE A CA 1
ATOM 1590 C C . PHE A 1 199 ? 20.948 4.616 24.488 1.00 11.56 251 PHE A C 1
ATOM 1591 O O . PHE A 1 199 ? 20.599 3.838 25.384 1.00 14.54 251 PHE A O 1
ATOM 1599 N N . LEU A 1 200 ? 22.225 4.775 24.127 1.00 10.37 252 LEU A N 1
ATOM 1600 C CA . LEU A 1 200 ? 23.324 4.248 24.926 1.00 10.94 252 LEU A CA 1
ATOM 1601 C C . LEU A 1 200 ? 23.561 5.081 26.165 1.00 10.59 252 LEU A C 1
ATOM 1602 O O . LEU A 1 200 ? 24.260 4.625 27.080 1.00 13.49 252 LEU A O 1
ATOM 1607 N N . LYS A 1 201 ? 23.017 6.299 26.198 1.00 8.79 253 LYS A N 1
ATOM 1608 C CA . LYS A 1 201 ? 23.422 7.305 27.162 1.00 10.46 253 LYS A CA 1
ATOM 1609 C C . LYS A 1 201 ? 22.287 7.751 28.073 1.00 8.81 253 LYS A C 1
ATOM 1610 O O . LYS A 1 201 ? 22.517 8.562 28.983 1.00 13.13 253 LYS A O 1
ATOM 1616 N N . VAL A 1 202 ? 21.082 7.243 27.879 1.00 10.06 254 VAL A N 1
ATOM 1617 C CA . VAL A 1 202 ? 19.901 7.821 28.504 1.00 10.45 254 VAL A CA 1
ATOM 1618 C C . VAL A 1 202 ? 19.718 7.271 29.915 1.00 10.20 254 VAL A C 1
ATOM 1619 O O . VAL A 1 202 ? 19.948 6.079 30.170 1.00 12.23 254 VAL A O 1
ATOM 1623 N N . ASP A 1 203 ? 19.317 8.156 30.840 1.00 7.93 255 ASP A N 1
ATOM 1624 C CA . ASP A 1 203 ? 18.981 7.783 32.212 1.00 9.93 255 ASP A CA 1
ATOM 1625 C C . ASP A 1 203 ? 17.493 7.813 32.506 1.00 9.65 255 ASP A C 1
ATOM 1626 O O . ASP A 1 203 ? 17.066 7.231 33.508 1.00 8.76 255 ASP A O 1
ATOM 1631 N N . LEU A 1 204 ? 16.708 8.514 31.695 1.00 9.54 256 LEU A N 1
ATOM 1632 C CA . LEU A 1 204 ? 15.291 8.708 31.948 1.00 7.25 256 LEU A CA 1
ATOM 1633 C C . LEU A 1 204 ? 14.629 8.979 30.615 1.00 7.71 256 LEU A C 1
ATOM 1634 O O . LEU A 1 204 ? 15.114 9.817 29.854 1.00 8.20 256 LEU A O 1
ATOM 1639 N N . LEU A 1 205 ? 13.536 8.283 30.340 1.00 7.86 257 LEU A N 1
ATOM 1640 C CA . LEU A 1 205 ? 12.693 8.581 29.192 1.00 8.67 257 LEU A CA 1
ATOM 1641 C C . LEU A 1 205 ? 11.444 9.292 29.691 1.00 9.96 257 LEU A C 1
ATOM 1642 O O . LEU A 1 205 ? 10.735 8.761 30.552 1.00 10.75 257 LEU A O 1
ATOM 1647 N N . LEU A 1 206 ? 11.187 10.490 29.176 1.00 8.62 258 LEU A N 1
ATOM 1648 C CA A LEU A 1 206 ? 9.959 11.224 29.442 0.35 9.95 258 LEU A CA 1
ATOM 1649 C CA B LEU A 1 206 ? 9.948 11.220 29.443 0.65 9.96 258 LEU A CA 1
ATOM 1650 C C . LEU A 1 206 ? 9.115 11.169 28.173 1.00 9.87 258 LEU A C 1
ATOM 1651 O O . LEU A 1 206 ? 9.468 11.794 27.170 1.00 11.34 258 LEU A O 1
ATOM 1660 N N . VAL A 1 207 ? 8.013 10.428 28.227 1.00 8.64 259 VAL A N 1
ATOM 1661 C CA . VAL A 1 207 ? 7.158 10.146 27.077 1.00 9.08 259 VAL A CA 1
ATOM 1662 C C . VAL A 1 207 ? 5.881 10.945 27.259 1.00 9.87 259 VAL A C 1
ATOM 1663 O O . VAL A 1 207 ? 5.031 10.576 28.073 1.00 14.23 259 VAL A O 1
ATOM 1667 N N . MET A 1 208 ? 5.723 12.027 26.501 1.00 10.95 260 MET A N 1
ATOM 1668 C CA . MET A 1 208 ? 4.640 12.965 26.767 1.00 9.25 260 MET A CA 1
ATOM 1669 C C . MET A 1 208 ? 3.787 13.204 25.532 1.00 10.40 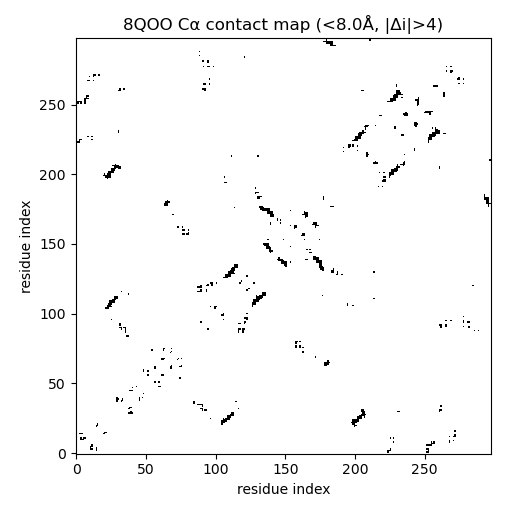260 MET A C 1
ATOM 1670 O O . MET A 1 208 ? 4.308 13.528 24.462 1.00 11.73 260 MET A O 1
ATOM 1675 N N . GLY A 1 209 ? 2.478 13.056 25.688 1.00 10.18 261 GLY A N 1
ATOM 1676 C CA . GLY A 1 209 ? 1.565 13.430 24.623 1.00 9.80 261 GLY A CA 1
ATOM 1677 C C . GLY A 1 209 ? 1.659 12.573 23.384 1.00 14.82 261 GLY A C 1
ATOM 1678 O O . GLY A 1 209 ? 1.416 13.065 22.281 1.00 15.50 261 GLY A O 1
ATOM 1679 N N . THR A 1 210 ? 2.030 11.309 23.526 1.00 13.53 262 THR A N 1
ATOM 1680 C CA . THR A 1 210 ? 2.007 10.389 22.396 1.00 12.89 262 THR A CA 1
ATOM 1681 C C . THR A 1 210 ? 1.324 9.096 22.806 1.00 14.22 262 THR A C 1
ATOM 1682 O O . THR A 1 210 ? 1.576 8.566 23.895 1.00 15.70 262 THR A O 1
ATOM 1686 N N . SER A 1 211 ? 0.453 8.601 21.933 1.00 15.93 263 SER A N 1
ATOM 1687 C CA . SER A 1 211 ? -0.191 7.311 22.135 1.00 14.69 263 SER A CA 1
ATOM 1688 C C . SER A 1 211 ? 0.663 6.139 21.670 1.00 13.10 263 SER A C 1
ATOM 1689 O O . SER A 1 211 ? 0.224 4.990 21.800 1.00 14.74 263 SER A O 1
ATOM 1692 N N . LEU A 1 212 ? 1.861 6.401 21.143 1.00 15.29 264 LEU A N 1
ATOM 1693 C CA . LEU A 1 212 ? 2.813 5.357 20.771 1.00 17.37 264 LEU A CA 1
ATOM 1694 C C . LEU A 1 212 ? 2.201 4.359 19.794 1.00 18.38 264 LEU A C 1
ATOM 1695 O O . LEU A 1 212 ? 2.350 3.146 19.950 1.00 19.25 264 LEU A O 1
ATOM 1700 N N . GLN A 1 213 ? 1.499 4.871 18.780 1.00 14.95 265 GLN A N 1
ATOM 1701 C CA . GLN A 1 213 ? 0.821 4.018 17.809 1.00 15.19 265 GLN A CA 1
ATOM 1702 C C . GLN A 1 213 ? 1.402 4.098 16.402 1.00 17.72 265 GLN A C 1
ATOM 1703 O O . GLN A 1 213 ? 0.971 3.339 15.525 1.00 22.83 265 GLN A O 1
ATOM 1709 N N . VAL A 1 214 ? 2.338 4.999 16.148 1.00 15.45 266 VAL A N 1
ATOM 1710 C CA . VAL A 1 214 ? 2.910 5.203 14.820 1.00 14.74 266 VAL A CA 1
ATOM 1711 C C . VAL A 1 214 ? 4.383 4.826 14.859 1.00 13.31 266 VAL A C 1
ATOM 1712 O O . VAL A 1 214 ? 5.145 5.348 15.683 1.00 15.00 266 VAL A O 1
ATOM 1716 N N . GLN A 1 215 ? 4.776 3.944 13.981 1.00 16.99 267 GLN A N 1
ATOM 1717 C CA . GLN A 1 215 ? 6.132 3.468 13.801 1.00 17.29 267 GLN A CA 1
ATOM 1718 C C . GLN A 1 215 ? 6.855 4.309 12.754 1.00 16.79 267 GLN A C 1
ATOM 1719 O O . GLN A 1 215 ? 6.231 4.825 11.825 1.00 18.32 267 GLN A O 1
ATOM 1725 N N . PRO A 1 216 ? 8.170 4.454 12.865 1.00 16.26 268 PRO A N 1
ATOM 1726 C CA . PRO A 1 216 ? 9.065 3.841 13.859 1.00 15.55 268 PRO A CA 1
ATOM 1727 C C . PRO A 1 216 ? 9.158 4.602 15.174 1.00 16.76 268 PRO A C 1
ATOM 1728 O O . PRO A 1 216 ? 9.838 4.152 16.087 1.00 15.25 268 PRO A O 1
ATOM 1732 N N . PHE A 1 217 ? 8.489 5.750 15.300 1.00 13.58 269 PHE A N 1
ATOM 1733 C CA . PHE A 1 217 ? 8.598 6.546 16.521 1.00 12.71 269 PHE A CA 1
ATOM 1734 C C . PHE A 1 217 ? 8.268 5.730 17.765 1.00 12.25 269 PHE A C 1
ATOM 1735 O O . PHE A 1 217 ? 8.980 5.802 18.777 1.00 13.27 269 PHE A O 1
ATOM 1743 N N . ALA A 1 218 ? 7.191 4.947 17.705 1.00 13.92 270 ALA A N 1
ATOM 1744 C CA . ALA A 1 218 ? 6.747 4.217 18.886 1.00 14.60 270 ALA A CA 1
ATOM 1745 C C . ALA A 1 218 ? 7.798 3.225 19.360 1.00 17.00 270 ALA A C 1
ATOM 1746 O O . ALA A 1 218 ? 7.881 2.939 20.558 1.00 18.73 270 ALA A O 1
ATOM 1748 N N . SER A 1 219 ? 8.605 2.690 18.440 1.00 14.25 271 SER A N 1
ATOM 1749 C CA . SER A 1 219 ? 9.634 1.725 18.814 1.00 13.66 271 SER A CA 1
ATOM 1750 C C . SER A 1 219 ? 10.746 2.338 19.664 1.00 14.87 271 SER A C 1
ATOM 1751 O O . SER A 1 219 ? 11.554 1.583 20.223 1.00 15.72 271 SER A O 1
ATOM 1754 N N . LEU A 1 220 ? 10.823 3.668 19.767 1.00 11.85 272 LEU A N 1
ATOM 1755 C CA . LEU A 1 220 ? 11.911 4.272 20.538 1.00 12.87 272 LEU A CA 1
ATOM 1756 C C . LEU A 1 220 ? 11.892 3.830 21.995 1.00 13.54 272 LEU A C 1
ATOM 1757 O O . LEU A 1 220 ? 12.951 3.771 22.632 1.00 13.31 272 LEU A O 1
ATOM 1762 N N . ILE A 1 221 ? 10.721 3.498 22.540 1.00 13.06 273 ILE A N 1
ATOM 1763 C CA . ILE A 1 221 ? 10.713 3.146 23.960 1.00 12.23 273 ILE A CA 1
ATOM 1764 C C . ILE A 1 221 ? 11.465 1.843 24.190 1.00 14.71 273 ILE A C 1
ATOM 1765 O O . ILE A 1 221 ? 12.038 1.638 25.265 1.00 13.64 273 ILE A O 1
ATOM 1770 N N . SER A 1 222 ? 11.511 0.965 23.190 1.00 14.91 274 SER A N 1
ATOM 1771 C CA . SER A 1 222 ? 12.215 -0.307 23.298 1.00 12.59 274 SER A CA 1
ATOM 1772 C C . SER A 1 222 ? 13.721 -0.170 23.102 1.00 12.29 274 SER A C 1
ATOM 1773 O O . SER A 1 222 ? 14.446 -1.166 23.241 1.00 15.11 274 SER A O 1
ATOM 1776 N N . LYS A 1 223 ? 14.207 1.023 22.777 1.00 12.53 275 LYS A N 1
ATOM 1777 C CA . LYS A 1 223 ? 15.636 1.237 22.606 1.00 11.23 275 LYS A CA 1
ATOM 1778 C C . LYS A 1 223 ? 16.320 1.650 23.897 1.00 11.31 275 LYS A C 1
ATOM 1779 O O . LYS A 1 223 ? 17.548 1.707 23.932 1.00 14.67 275 LYS A O 1
ATOM 1785 N N . ALA A 1 224 ? 15.561 1.942 24.950 1.00 14.06 276 ALA A N 1
ATOM 1786 C CA . ALA A 1 224 ? 16.195 2.306 26.205 1.00 14.59 276 ALA A CA 1
ATOM 1787 C C . ALA A 1 224 ? 16.833 1.075 26.854 1.00 11.55 276 ALA A C 1
ATOM 1788 O O . ALA A 1 224 ? 16.349 -0.050 26.701 1.00 13.03 276 ALA A O 1
ATOM 1790 N N . PRO A 1 225 ? 17.935 1.267 27.572 1.00 10.44 277 PRO A N 1
ATOM 1791 C CA . PRO A 1 225 ? 18.451 0.205 28.434 1.00 10.73 277 PRO A CA 1
ATOM 1792 C C . PRO A 1 225 ? 17.365 -0.334 29.352 1.00 9.72 277 PRO A C 1
ATOM 1793 O O . PRO A 1 225 ? 16.422 0.371 29.706 1.00 10.29 277 PRO A O 1
ATOM 1797 N N . LEU A 1 226 ? 17.537 -1.588 29.770 1.00 9.85 278 LEU A N 1
ATOM 1798 C CA . LEU A 1 226 ? 16.537 -2.245 30.605 1.00 9.68 278 LEU A CA 1
ATOM 1799 C C . LEU A 1 226 ? 16.313 -1.525 31.930 1.00 9.88 278 LEU A C 1
ATOM 1800 O O . LEU A 1 226 ? 15.213 -1.592 32.491 1.00 13.65 278 LEU A O 1
ATOM 1805 N N . SER A 1 227 ? 17.324 -0.833 32.453 1.00 12.64 279 SER A N 1
ATOM 1806 C CA . SER A 1 227 ? 17.159 -0.208 33.756 1.00 11.26 279 SER A CA 1
ATOM 1807 C C . SER A 1 227 ? 16.504 1.165 33.685 1.00 8.70 279 SER A C 1
ATOM 1808 O O . SER A 1 227 ? 16.059 1.668 34.718 1.00 11.77 279 SER A O 1
ATOM 1811 N N . THR A 1 228 ? 16.463 1.791 32.519 1.00 8.63 280 THR A N 1
ATOM 1812 C CA . THR A 1 228 ? 16.079 3.198 32.406 1.00 8.58 280 THR A CA 1
ATOM 1813 C C . THR A 1 228 ? 14.612 3.412 32.746 1.00 10.41 280 THR A C 1
ATOM 1814 O O . THR A 1 228 ? 13.750 2.886 32.033 1.00 11.72 280 THR A O 1
ATOM 1818 N N . PRO A 1 229 ? 14.280 4.215 33.757 1.00 7.80 281 PRO A N 1
ATOM 1819 C CA . PRO A 1 229 ? 12.865 4.495 34.033 1.00 8.73 281 PRO A CA 1
ATOM 1820 C C . PRO A 1 229 ? 12.213 5.219 32.866 1.00 12.93 281 PRO A C 1
ATOM 1821 O O . PRO A 1 229 ? 12.845 5.988 32.134 1.00 8.79 281 PRO A O 1
ATOM 1825 N N . ARG A 1 230 ? 10.925 4.954 32.692 1.00 9.48 282 ARG A N 1
ATOM 1826 C CA . ARG A 1 230 ? 10.155 5.549 31.612 1.00 9.99 282 ARG A CA 1
ATOM 1827 C C . ARG A 1 230 ? 8.884 6.113 32.214 1.00 10.59 282 ARG A C 1
ATOM 1828 O O . ARG A 1 230 ? 8.073 5.357 32.755 1.00 11.24 282 ARG A O 1
ATOM 1836 N N . LEU A 1 231 ? 8.725 7.431 32.137 1.00 9.21 283 LEU A N 1
ATOM 1837 C CA . LEU A 1 231 ? 7.538 8.112 32.642 1.00 8.05 283 LEU A CA 1
ATOM 1838 C C . LEU A 1 231 ? 6.665 8.516 31.463 1.00 8.13 283 LEU A C 1
ATOM 1839 O O . LEU A 1 231 ? 7.133 9.243 30.577 1.00 9.94 283 LEU A O 1
ATOM 1844 N N . LEU A 1 232 ? 5.408 8.051 31.456 1.00 9.16 284 LEU A N 1
ATOM 1845 C CA . LEU A 1 232 ? 4.404 8.472 30.486 1.00 9.95 284 LEU A CA 1
ATOM 1846 C C . LEU A 1 232 ? 3.528 9.548 31.117 1.00 10.44 284 LEU A C 1
ATOM 1847 O O . LEU A 1 232 ? 2.900 9.305 32.151 1.00 11.23 284 LEU A O 1
ATOM 1852 N N . ILE A 1 233 ? 3.488 10.730 30.507 1.00 9.43 285 ILE A N 1
ATOM 1853 C CA . ILE A 1 233 ? 2.543 11.783 30.876 1.00 10.66 285 ILE A CA 1
ATOM 1854 C C . ILE A 1 233 ? 1.593 11.931 29.699 1.00 10.36 285 ILE A C 1
ATOM 1855 O O . ILE A 1 233 ? 1.996 12.414 28.640 1.00 10.16 285 ILE A O 1
ATOM 1860 N N . ASN A 1 234 ? 0.339 11.510 29.857 1.00 11.45 286 ASN A N 1
ATOM 1861 C CA . ASN A 1 234 ? -0.551 11.435 28.705 1.00 11.89 286 ASN A CA 1
ATOM 1862 C C . ASN A 1 234 ? -1.979 11.328 29.203 1.00 9.74 286 ASN A C 1
ATOM 1863 O O . ASN A 1 234 ? -2.219 10.869 30.317 1.00 10.64 286 ASN A O 1
ATOM 1868 N N . LYS A 1 235 ? -2.940 11.730 28.357 1.00 10.29 287 LYS A N 1
ATOM 1869 C CA . LYS A 1 235 ? -4.330 11.644 28.794 1.00 11.94 287 LYS A CA 1
ATOM 1870 C C . LYS A 1 235 ? -4.757 10.195 28.999 1.00 10.39 287 LYS A C 1
ATOM 1871 O O . LYS A 1 235 ? -5.578 9.913 29.878 1.00 12.17 287 LYS A O 1
ATOM 1877 N N . GLU A 1 236 ? -4.196 9.274 28.221 1.00 12.49 288 GLU A N 1
ATOM 1878 C CA . GLU A 1 236 ? -4.554 7.865 28.279 1.00 11.48 288 GLU A CA 1
ATOM 1879 C C . GLU A 1 236 ? -3.295 7.014 28.402 1.00 11.06 288 GLU A C 1
ATOM 1880 O O . GLU A 1 236 ? -2.228 7.368 27.890 1.00 11.30 288 GLU A O 1
ATOM 1886 N N . LYS A 1 237 ? -3.434 5.875 29.082 1.00 11.75 289 LYS A N 1
ATOM 1887 C CA . LYS A 1 237 ? -2.329 4.927 29.153 1.00 13.30 289 LYS A CA 1
ATOM 1888 C C . LYS A 1 237 ? -1.983 4.439 27.754 1.00 12.76 289 LYS A C 1
ATOM 1889 O O . LYS A 1 237 ? -2.868 4.198 26.930 1.00 14.32 289 LYS A O 1
ATOM 1895 N N . ALA A 1 238 ? -0.686 4.294 27.490 1.00 12.78 290 ALA A N 1
ATOM 1896 C CA . ALA A 1 238 ? -0.216 3.916 26.162 1.00 16.03 290 ALA A CA 1
ATOM 1897 C C . ALA A 1 238 ? 1.098 3.160 26.277 1.00 15.68 290 ALA A C 1
ATOM 1898 O O . ALA A 1 238 ? 1.785 3.218 27.300 1.00 13.45 290 ALA A O 1
ATOM 1900 N N . GLY A 1 239 ? 1.438 2.440 25.209 1.00 15.79 291 GLY A N 1
ATOM 1901 C CA . GLY A 1 239 ? 2.730 1.784 25.120 1.00 13.74 291 GLY A CA 1
ATOM 1902 C C . GLY A 1 239 ? 2.770 0.344 25.583 1.00 18.14 291 GLY A C 1
ATOM 1903 O O . GLY A 1 239 ? 3.825 -0.296 25.461 1.00 16.72 291 GLY A O 1
ATOM 1904 N N . GLN A 1 240 ? 1.680 -0.179 26.121 1.00 15.67 292 GLN A N 1
ATOM 1905 C CA . GLN A 1 240 ? 1.643 -1.560 26.572 1.00 17.63 292 GLN A CA 1
ATOM 1906 C C . GLN A 1 240 ? 1.573 -2.504 25.375 1.00 21.16 292 GLN A C 1
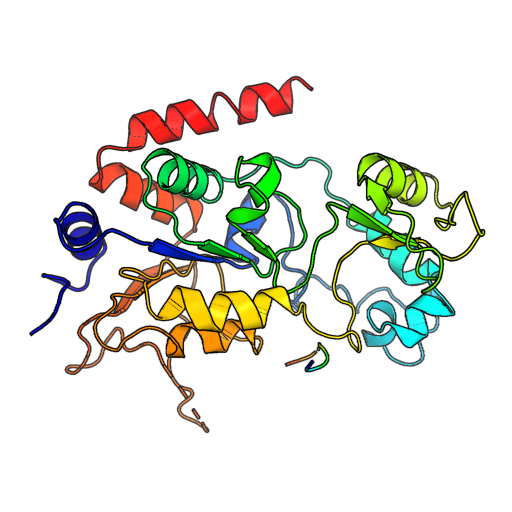ATOM 1907 O O . GLN A 1 240 ? 1.143 -2.131 24.282 1.00 22.43 292 GLN A O 1
ATOM 1913 N N . SER A 1 241 ? 2.014 -3.740 25.590 1.00 26.35 293 SER A N 1
ATOM 1914 C CA . SER A 1 241 ? 1.967 -4.734 24.524 1.00 25.70 293 SER A CA 1
ATOM 1915 C C . SER A 1 241 ? 0.523 -5.008 24.110 1.00 25.36 293 SER A C 1
ATOM 1916 O O . SER A 1 241 ? -0.405 -4.907 24.914 1.00 24.41 293 SER A O 1
ATOM 1919 N N . ASP A 1 242 ? 0.340 -5.351 22.832 1.00 27.10 294 ASP A N 1
ATOM 1920 C CA . ASP A 1 242 ? -0.984 -5.666 22.305 1.00 25.84 294 ASP A CA 1
ATOM 1921 C C . ASP A 1 242 ? -1.293 -7.131 22.573 1.00 25.44 294 ASP A C 1
ATOM 1922 O O . ASP A 1 242 ? -0.611 -8.003 22.019 1.00 30.91 294 ASP A O 1
ATOM 1927 N N . PRO A 1 243 ? -2.315 -7.452 23.375 1.00 28.27 295 PRO A N 1
ATOM 1928 C CA . PRO A 1 243 ? -2.587 -8.867 23.679 1.00 34.08 295 PRO A CA 1
ATOM 1929 C C . PRO A 1 243 ? -2.924 -9.694 22.454 1.00 29.96 295 PRO A C 1
ATOM 1930 O O . PRO A 1 243 ? -2.803 -10.925 22.509 1.00 35.24 295 PRO A O 1
ATOM 1934 N N . PHE A 1 244 ? -3.326 -9.061 21.348 1.00 32.44 296 PHE A N 1
ATOM 1935 C CA . PHE A 1 244 ? -3.690 -9.801 20.146 1.00 29.19 296 PHE A CA 1
ATOM 1936 C C . PHE A 1 244 ? -2.472 -10.210 19.332 1.00 38.64 296 PHE A C 1
ATOM 1937 O O . PHE A 1 244 ? -2.519 -11.223 18.625 1.00 45.44 296 PHE A O 1
ATOM 1945 N N . LEU A 1 245 ? -1.383 -9.462 19.437 1.00 36.79 297 LEU A N 1
ATOM 1946 C CA . LEU A 1 245 ? -0.177 -9.740 18.669 1.00 47.40 297 LEU A CA 1
ATOM 1947 C C . LEU A 1 245 ? 0.817 -10.576 19.467 1.00 50.95 297 LEU A C 1
ATOM 1948 O O . LEU A 1 245 ? 1.947 -10.794 19.029 1.00 57.95 297 LEU A O 1
ATOM 1953 N N . GLY A 1 254 ? 7.390 -3.553 25.547 1.00 30.31 306 GLY A N 1
ATOM 1954 C CA . GLY A 1 254 ? 6.288 -2.663 25.858 1.00 20.68 306 GLY A CA 1
ATOM 1955 C C . GLY A 1 254 ? 6.366 -2.089 27.259 1.00 19.77 306 GLY A C 1
ATOM 1956 O O . GLY A 1 254 ? 7.164 -2.542 28.086 1.00 21.58 306 GLY A O 1
ATOM 1957 N N . MET A 1 255 ? 5.556 -1.066 27.514 1.00 14.71 307 MET A N 1
ATOM 1958 C CA . MET A 1 255 ? 5.419 -0.534 28.861 1.00 15.22 307 MET A CA 1
ATOM 1959 C C . MET A 1 255 ? 4.754 -1.558 29.770 1.00 17.70 307 MET A C 1
ATOM 1960 O O . MET A 1 255 ? 3.792 -2.223 29.378 1.00 19.58 307 MET A O 1
ATOM 1965 N N . ASP A 1 256 ? 5.263 -1.681 30.998 1.00 15.00 308 ASP A N 1
ATOM 1966 C CA . ASP A 1 256 ? 4.628 -2.500 32.027 1.00 14.77 308 ASP A CA 1
ATOM 1967 C C . ASP A 1 256 ? 4.429 -1.606 33.242 1.00 15.15 308 ASP A C 1
ATOM 1968 O O . ASP A 1 256 ? 5.348 -1.415 34.040 1.00 13.74 308 ASP A O 1
ATOM 1973 N N . PHE A 1 257 ? 3.232 -1.047 33.381 1.00 17.21 309 PHE A N 1
ATOM 1974 C CA . PHE A 1 257 ? 2.959 -0.173 34.511 1.00 14.70 309 PHE A CA 1
ATOM 1975 C C . PHE A 1 257 ? 2.428 -0.916 35.720 1.00 15.28 309 PHE A C 1
ATOM 1976 O O . PHE A 1 257 ? 2.696 -0.501 36.854 1.00 16.07 309 PHE A O 1
ATOM 1984 N N . ASP A 1 258 ? 1.664 -1.995 35.500 1.00 20.11 310 ASP A N 1
ATOM 1985 C CA . ASP A 1 258 ? 0.702 -2.470 36.486 1.00 23.54 310 ASP A CA 1
ATOM 1986 C C . ASP A 1 258 ? 0.862 -3.924 36.918 1.00 21.12 310 ASP A C 1
ATOM 1987 O O . ASP A 1 258 ? 0.171 -4.343 37.857 1.00 22.99 310 ASP A O 1
ATOM 1992 N N . SER A 1 259 ? 1.725 -4.709 36.278 1.00 18.90 311 SER A N 1
ATOM 1993 C CA . SER A 1 259 ? 1.880 -6.094 36.696 1.00 18.84 311 SER A CA 1
ATOM 1994 C C . SER A 1 259 ? 2.743 -6.182 37.952 1.00 21.41 311 SER A C 1
ATOM 1995 O O . SER A 1 259 ? 3.380 -5.214 38.374 1.00 22.77 311 SER A O 1
ATOM 1998 N N . LYS A 1 260 ? 2.757 -7.372 38.560 1.00 21.55 312 LYS A N 1
ATOM 1999 C CA . LYS A 1 260 ? 3.673 -7.645 39.662 1.00 23.45 312 LYS A CA 1
ATOM 2000 C C . LYS A 1 260 ? 5.131 -7.631 39.224 1.00 22.30 312 LYS A C 1
ATOM 2001 O O . LYS A 1 260 ? 6.023 -7.616 40.084 1.00 26.46 312 LYS A O 1
ATOM 2007 N N . LYS A 1 261 ? 5.393 -7.651 37.921 1.00 20.78 313 LYS A N 1
ATOM 2008 C CA . LYS A 1 261 ? 6.743 -7.580 37.392 1.00 19.15 313 LYS A CA 1
ATOM 2009 C C . LYS A 1 261 ? 7.155 -6.161 37.034 1.00 17.71 313 LYS A C 1
ATOM 2010 O O . LYS A 1 261 ? 8.306 -5.954 36.633 1.00 19.43 313 LYS A O 1
ATOM 2016 N N . ALA A 1 262 ? 6.248 -5.187 37.167 1.00 15.73 314 ALA A N 1
ATOM 2017 C CA . ALA A 1 262 ? 6.589 -3.803 36.846 1.00 14.36 314 ALA A CA 1
ATOM 2018 C C . ALA A 1 262 ? 7.700 -3.309 37.759 1.00 14.46 314 ALA A C 1
ATOM 2019 O O . ALA A 1 262 ? 7.707 -3.582 38.961 1.00 14.41 314 ALA A O 1
ATOM 2021 N N . TYR A 1 263 ? 8.648 -2.573 37.180 1.00 12.66 315 TYR A N 1
ATOM 2022 C CA . TYR A 1 263 ? 9.787 -2.130 37.970 1.00 11.86 315 TYR A CA 1
ATOM 2023 C C . TYR A 1 263 ? 10.302 -0.753 37.565 1.00 11.30 315 TYR A C 1
ATOM 2024 O O . TYR A 1 263 ? 11.124 -0.186 38.283 1.00 12.78 315 TYR A O 1
ATOM 2033 N N . ARG A 1 264 ? 9.860 -0.204 36.426 1.00 11.42 316 ARG A N 1
ATOM 2034 C CA . ARG A 1 264 ? 10.477 1.044 35.970 1.00 11.22 316 ARG A CA 1
ATOM 2035 C C . ARG A 1 264 ? 9.566 1.995 35.202 1.00 11.15 316 ARG A C 1
ATOM 2036 O O . ARG A 1 264 ? 9.995 3.105 34.860 1.00 11.04 316 ARG A O 1
ATOM 2044 N N . ASP A 1 265 ? 8.344 1.573 34.872 1.00 11.72 317 ASP A N 1
ATOM 2045 C CA . ASP A 1 265 ? 7.456 2.386 34.055 1.00 11.14 317 ASP A CA 1
ATOM 2046 C C . ASP A 1 265 ? 6.372 2.991 34.929 1.00 10.00 317 ASP A C 1
ATOM 2047 O O . ASP A 1 265 ? 5.792 2.308 35.777 1.00 12.54 317 ASP A O 1
ATOM 2052 N N . VAL A 1 266 ? 6.108 4.278 34.714 1.00 9.66 318 VAL A N 1
ATOM 2053 C CA . VAL A 1 266 ? 5.165 5.053 35.510 1.00 11.55 318 VAL A CA 1
ATOM 2054 C C . VAL A 1 266 ? 4.252 5.783 34.539 1.00 11.21 318 VAL A C 1
ATOM 2055 O O . VAL A 1 266 ? 4.734 6.361 33.559 1.00 10.11 318 VAL A O 1
ATOM 2059 N N . ALA A 1 267 ? 2.944 5.750 34.803 1.00 11.63 319 ALA A N 1
ATOM 2060 C CA . ALA A 1 267 ? 1.951 6.471 34.010 1.00 10.73 319 ALA A CA 1
ATOM 2061 C C . ALA A 1 267 ? 1.316 7.553 34.873 1.00 12.28 319 ALA A C 1
ATOM 2062 O O . ALA A 1 267 ? 0.767 7.260 35.940 1.00 14.58 319 ALA A O 1
ATOM 2064 N N . TRP A 1 268 ? 1.382 8.794 34.404 1.00 8.98 320 TRP A N 1
ATOM 2065 C CA . TRP A 1 268 ? 0.659 9.907 34.998 1.00 10.69 320 TRP A CA 1
ATOM 2066 C C . TRP A 1 268 ? -0.411 10.291 33.990 1.00 13.61 320 TRP A C 1
ATOM 2067 O O . TRP A 1 268 ? -0.088 10.742 32.884 1.00 11.71 320 TRP A O 1
ATOM 2078 N N . LEU A 1 269 ? -1.674 10.073 34.347 1.00 11.31 321 LEU A N 1
ATOM 2079 C CA . LEU A 1 269 ? -2.777 10.204 33.407 1.00 12.14 321 LEU A CA 1
ATOM 2080 C C . LEU A 1 269 ? -3.482 11.532 33.629 1.00 14.68 321 LEU A C 1
ATOM 2081 O O . LEU A 1 269 ? -4.085 11.760 34.684 1.00 20.08 321 LEU A O 1
ATOM 2086 N N . GLY A 1 270 ? -3.435 12.386 32.618 1.00 12.16 322 GLY A N 1
ATOM 2087 C CA . GLY A 1 270 ? -4.044 13.694 32.704 1.00 16.57 322 GLY A CA 1
ATOM 2088 C C . GLY A 1 270 ? -3.541 14.549 31.562 1.00 13.56 322 GLY A C 1
ATOM 2089 O O . GLY A 1 270 ? -2.872 14.063 30.654 1.00 14.52 322 GLY A O 1
ATOM 2090 N N . GLU A 1 271 ? -3.865 15.833 31.634 1.00 18.03 323 GLU A N 1
ATOM 2091 C CA . GLU A 1 271 ? -3.363 16.769 30.639 1.00 13.58 323 GLU A CA 1
ATOM 2092 C C . GLU A 1 271 ? -1.855 16.930 30.774 1.00 16.28 323 GLU A C 1
ATOM 2093 O O . GLU A 1 271 ? -1.323 17.018 31.883 1.00 15.49 323 GLU A O 1
ATOM 2099 N N . CYS A 1 272 ? -1.168 16.988 29.631 1.00 15.19 324 CYS A N 1
ATOM 2100 C CA . CYS A 1 272 ? 0.291 17.037 29.647 1.00 13.43 324 CYS A CA 1
ATOM 2101 C C . CYS A 1 272 ? 0.801 18.257 30.405 1.00 12.16 324 CYS A C 1
ATOM 2102 O O . CYS A 1 272 ? 1.795 18.167 31.144 1.00 15.21 324 CYS A O 1
ATOM 2105 N N . ASP A 1 273 ? 0.158 19.417 30.210 1.00 12.10 325 ASP A N 1
ATOM 2106 C CA . ASP A 1 273 ? 0.588 20.617 30.925 1.00 11.56 325 ASP A CA 1
ATOM 2107 C C . ASP A 1 273 ? 0.516 20.410 32.428 1.00 11.24 325 ASP A C 1
ATOM 2108 O O . ASP A 1 273 ? 1.408 20.841 33.166 1.00 13.69 325 ASP A O 1
ATOM 2113 N N . GLN A 1 274 ? -0.547 19.760 32.899 1.00 13.50 326 GLN A N 1
ATOM 2114 C CA . GLN A 1 274 ? -0.702 19.550 34.331 1.00 13.02 326 GLN A CA 1
ATOM 2115 C C . GLN A 1 274 ? 0.309 18.544 34.857 1.00 10.26 326 GLN A C 1
ATOM 2116 O O . GLN A 1 274 ? 0.782 18.676 35.991 1.00 13.06 326 GLN A O 1
ATOM 2122 N N . GLY A 1 275 ? 0.635 17.515 34.068 1.00 10.57 327 GLY A N 1
ATOM 2123 C CA . GLY A 1 275 ? 1.629 16.560 34.516 1.00 11.26 327 GLY A CA 1
ATOM 2124 C C . GLY A 1 275 ? 2.998 17.190 34.605 1.00 11.89 327 GLY A C 1
ATOM 2125 O O . GLY A 1 275 ? 3.732 16.971 35.571 1.00 11.36 327 GLY A O 1
ATOM 2126 N N . CYS A 1 276 ? 3.364 17.978 33.595 1.00 11.55 328 CYS A N 1
ATOM 2127 C CA . CYS A 1 276 ? 4.652 18.660 33.635 1.00 11.19 328 CYS A CA 1
ATOM 2128 C C . CYS A 1 276 ? 4.704 19.662 34.776 1.00 11.73 328 CYS A C 1
ATOM 2129 O O . CYS A 1 276 ? 5.748 19.823 35.421 1.00 12.69 328 CYS A O 1
ATOM 2132 N N . LEU A 1 277 ? 3.591 20.342 35.045 1.00 11.29 329 LEU A N 1
ATOM 2133 C CA . LEU A 1 277 ? 3.557 21.257 36.177 1.00 12.60 329 LEU A CA 1
ATOM 2134 C C . LEU A 1 277 ? 3.728 20.498 37.483 1.00 13.17 329 LEU A C 1
ATOM 2135 O O . LEU A 1 277 ? 4.467 20.939 38.372 1.00 13.90 329 LEU A O 1
ATOM 2140 N N . ALA A 1 278 ? 3.062 19.345 37.614 1.00 10.71 330 ALA A N 1
ATOM 2141 C CA . ALA A 1 278 ? 3.194 18.563 38.839 1.00 8.88 330 ALA A CA 1
ATOM 2142 C C . ALA A 1 278 ? 4.626 18.091 39.043 1.00 11.52 330 ALA A C 1
ATOM 2143 O O . ALA A 1 278 ? 5.149 18.120 40.166 1.00 11.43 330 ALA A O 1
ATOM 2145 N N . LEU A 1 279 ? 5.269 17.624 37.974 1.00 11.25 331 LEU A N 1
ATOM 2146 C CA . LEU A 1 279 ? 6.651 17.173 38.083 1.00 10.14 331 LEU A CA 1
ATOM 2147 C C . LEU A 1 279 ? 7.574 18.340 38.429 1.00 11.85 331 LEU A C 1
ATOM 2148 O O . LEU A 1 279 ? 8.407 18.243 39.338 1.00 10.14 331 LEU A O 1
ATOM 2153 N N . ALA A 1 280 ? 7.419 19.467 37.730 1.00 11.18 332 ALA A N 1
ATOM 2154 C CA . ALA A 1 280 ? 8.215 20.646 38.057 1.00 12.01 332 ALA A CA 1
ATOM 2155 C C . ALA A 1 280 ? 8.028 21.037 39.517 1.00 10.92 332 ALA A C 1
ATOM 2156 O O . ALA A 1 280 ? 8.998 21.368 40.211 1.00 11.51 332 ALA A O 1
ATOM 2158 N N . GLU A 1 281 ? 6.791 20.968 40.016 1.00 11.65 333 GLU A N 1
ATOM 2159 C CA . GLU A 1 281 ? 6.537 21.363 41.399 1.00 12.65 333 GLU A CA 1
ATOM 2160 C C . GLU A 1 281 ? 7.271 20.452 42.380 1.00 11.17 333 GLU A C 1
ATOM 2161 O O . GLU A 1 281 ? 7.884 20.932 43.342 1.00 13.14 333 GLU A O 1
ATOM 2167 N N . LEU A 1 282 ? 7.245 19.136 42.138 1.00 9.88 334 LEU A N 1
ATOM 2168 C CA . LEU A 1 282 ? 8.004 18.214 42.981 1.00 8.86 334 LEU A CA 1
ATOM 2169 C C . LEU A 1 282 ? 9.491 18.532 42.954 1.00 10.06 334 LEU A C 1
ATOM 2170 O O . LEU A 1 282 ? 10.180 18.386 43.971 1.00 11.94 334 LEU A O 1
ATOM 2175 N N . LEU A 1 283 ? 10.009 18.951 41.801 1.00 10.46 335 LEU A N 1
ATOM 2176 C CA . LEU A 1 283 ? 11.428 19.246 41.667 1.00 9.04 335 LEU A CA 1
ATOM 2177 C C . LEU A 1 283 ? 11.821 20.594 42.254 1.00 9.54 335 LEU A C 1
ATOM 2178 O O . LEU A 1 283 ? 13.018 20.915 42.268 1.00 12.29 335 LEU A O 1
ATOM 2183 N N . GLY A 1 284 ? 10.862 21.394 42.729 1.00 10.16 336 GLY A N 1
ATOM 2184 C CA . GLY A 1 284 ? 11.187 22.734 43.166 1.00 11.67 336 GLY A CA 1
ATOM 2185 C C . GLY A 1 284 ? 11.325 23.736 42.047 1.00 11.33 336 GLY A C 1
ATOM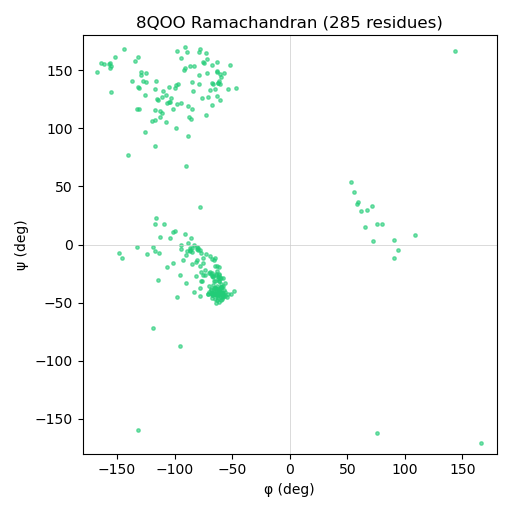 2186 O O . GLY A 1 284 ? 11.894 24.815 42.260 1.00 11.14 336 GLY A O 1
ATOM 2187 N N . TRP A 1 285 ? 10.804 23.415 40.862 1.00 9.94 337 TRP A N 1
ATOM 2188 C CA . TRP A 1 285 ? 10.945 24.254 39.676 1.00 9.27 337 TRP A CA 1
ATOM 2189 C C . TRP A 1 285 ? 9.679 25.029 39.333 1.00 10.70 337 TRP A C 1
ATOM 2190 O O . TRP A 1 285 ? 9.638 25.670 38.276 1.00 11.28 337 TRP A O 1
ATOM 2201 N N . LYS A 1 286 ? 8.636 24.970 40.168 1.00 9.38 338 LYS A N 1
ATOM 2202 C CA . LYS A 1 286 ? 7.361 25.553 39.742 1.00 8.75 338 LYS A CA 1
ATOM 2203 C C . LYS A 1 286 ? 7.478 27.053 39.510 1.00 11.66 338 LYS A C 1
ATOM 2204 O O . LYS A 1 286 ? 6.964 27.569 38.512 1.00 11.60 338 LYS A O 1
ATOM 2210 N N . LYS A 1 287 ? 8.137 27.778 40.418 1.00 12.67 339 LYS A N 1
ATOM 2211 C CA . LYS A 1 287 ? 8.279 29.219 40.216 1.00 10.35 339 LYS A CA 1
ATOM 2212 C C . LYS A 1 287 ? 9.092 29.518 38.959 1.00 14.07 339 LYS A C 1
ATOM 2213 O O . LYS A 1 287 ? 8.740 30.416 38.185 1.00 13.93 339 LYS A O 1
ATOM 2219 N N . GLU A 1 288 ? 10.178 28.770 38.738 1.00 10.91 340 GLU A N 1
ATOM 2220 C CA . GLU A 1 288 ? 10.978 28.976 37.535 1.00 12.40 340 GLU A CA 1
ATOM 2221 C C . GLU A 1 288 ? 10.159 28.728 36.282 1.00 11.44 340 GLU A C 1
ATOM 2222 O O . GLU A 1 288 ? 10.306 29.440 35.281 1.00 11.26 340 GLU A O 1
ATOM 2228 N N . LEU A 1 289 ? 9.329 27.685 36.301 1.00 10.44 341 LEU A N 1
ATOM 2229 C CA . LEU A 1 289 ? 8.529 27.361 35.123 1.00 10.01 341 LEU A CA 1
ATOM 2230 C C . LEU A 1 289 ? 7.429 28.392 34.910 1.00 10.17 341 LEU A C 1
ATOM 2231 O O . LEU A 1 289 ? 7.178 28.814 33.772 1.00 11.64 341 LEU A O 1
ATOM 2236 N N . GLU A 1 290 ? 6.761 28.815 35.987 1.00 10.43 342 GLU A N 1
ATOM 2237 C CA . GLU A 1 290 ? 5.751 29.861 35.857 1.00 10.53 342 GLU A CA 1
ATOM 2238 C C . GLU A 1 290 ? 6.367 31.136 35.302 1.00 15.12 342 GLU A C 1
ATOM 2239 O O . GLU A 1 290 ? 5.814 31.767 34.391 1.00 14.44 342 GLU A O 1
ATOM 2245 N N . ASP A 1 291 ? 7.533 31.520 35.826 1.00 13.25 343 ASP A N 1
ATOM 2246 C CA . ASP A 1 291 ? 8.170 32.761 35.392 1.00 13.18 343 ASP A CA 1
ATOM 2247 C C . ASP A 1 291 ? 8.575 32.691 33.932 1.00 12.22 343 ASP A C 1
ATOM 2248 O O . ASP A 1 291 ? 8.415 33.669 33.188 1.00 12.94 343 ASP A O 1
ATOM 2253 N N . LEU A 1 292 ? 9.117 31.545 33.512 1.00 10.59 344 LEU A N 1
ATOM 2254 C CA . LEU A 1 292 ? 9.505 31.365 32.118 1.00 10.37 344 LEU A CA 1
ATOM 2255 C C . LEU A 1 292 ? 8.288 31.422 31.209 1.00 9.16 344 LEU A C 1
ATOM 2256 O O . LEU A 1 292 ? 8.284 32.145 30.205 1.00 10.78 344 LEU A O 1
ATOM 2261 N N . VAL A 1 293 ? 7.246 30.658 31.541 1.00 9.43 345 VAL A N 1
ATOM 2262 C CA . VAL A 1 293 ? 6.063 30.622 30.684 1.00 9.87 345 VAL A CA 1
ATOM 2263 C C . VAL A 1 293 ? 5.419 31.998 30.600 1.00 11.10 345 VAL A C 1
ATOM 2264 O O . VAL A 1 293 ? 5.056 32.465 29.510 1.00 11.69 345 VAL A O 1
ATOM 2268 N N . ARG A 1 294 ? 5.256 32.673 31.742 1.00 11.51 346 ARG A N 1
ATOM 2269 C CA . ARG A 1 294 ? 4.546 33.947 31.713 1.00 12.53 346 ARG A CA 1
ATOM 2270 C C . ARG A 1 294 ? 5.311 34.981 30.897 1.00 12.09 346 ARG A C 1
ATOM 2271 O O . ARG A 1 294 ? 4.713 35.739 30.125 1.00 12.65 346 ARG A O 1
ATOM 2279 N N . ARG A 1 295 ? 6.642 34.965 31.002 1.00 12.01 347 ARG A N 1
ATOM 2280 C CA A ARG A 1 295 ? 7.483 35.884 30.242 0.48 14.11 347 ARG A CA 1
ATOM 2281 C CA B ARG A 1 295 ? 7.478 35.886 30.242 0.52 14.11 347 ARG A CA 1
ATOM 2282 C C . ARG A 1 295 ? 7.413 35.600 28.745 1.00 12.12 347 ARG A C 1
ATOM 2283 O O . ARG A 1 295 ? 7.256 36.521 27.932 1.00 11.67 347 ARG A O 1
ATOM 2298 N N . GLU A 1 296 ? 7.541 34.333 28.361 1.00 10.89 348 GLU A N 1
ATOM 2299 C CA . GLU A 1 296 ? 7.539 34.005 26.944 1.00 9.88 348 GLU A CA 1
ATOM 2300 C C . GLU A 1 296 ? 6.160 34.207 26.326 1.00 10.23 348 GLU A C 1
ATOM 2301 O O . GLU A 1 296 ? 6.051 34.729 25.211 1.00 10.79 348 GLU A O 1
ATOM 2307 N N . HIS A 1 297 ? 5.099 33.819 27.036 1.00 10.44 349 HIS A N 1
ATOM 2308 C CA . HIS A 1 297 ? 3.751 34.109 26.551 1.00 10.54 349 HIS A CA 1
ATOM 2309 C C . HIS A 1 297 ? 3.508 35.608 26.414 1.00 11.18 349 HIS A C 1
ATOM 2310 O O . HIS A 1 297 ? 2.864 36.046 25.456 1.00 11.50 349 HIS A O 1
ATOM 2317 N N . ALA A 1 298 ? 3.967 36.412 27.381 1.00 11.43 350 ALA A N 1
ATOM 2318 C CA . ALA A 1 298 ? 3.788 37.858 27.258 1.00 12.10 350 ALA A CA 1
ATOM 2319 C C . ALA A 1 298 ? 4.534 38.390 26.046 1.00 12.18 350 ALA A C 1
ATOM 2320 O O . ALA A 1 298 ? 4.038 39.270 25.337 1.00 12.69 350 ALA A O 1
ATOM 2322 N N . SER A 1 299 ? 5.730 37.847 25.789 1.00 11.72 351 SER A N 1
ATOM 2323 C CA . SER A 1 299 ? 6.528 38.274 24.647 1.00 11.78 351 SER A CA 1
ATOM 2324 C C . SER A 1 299 ? 5.828 37.943 23.339 1.00 11.75 351 SER A C 1
ATOM 2325 O O . SER A 1 299 ? 5.773 38.771 22.428 1.00 12.55 351 SER A O 1
ATOM 2328 N N . ILE A 1 300 ? 5.251 36.745 23.251 1.00 11.33 352 ILE A N 1
ATOM 2329 C CA . ILE A 1 300 ? 4.550 36.347 22.040 1.00 11.33 352 ILE A CA 1
ATOM 2330 C C . ILE A 1 300 ? 3.284 37.171 21.856 1.00 11.96 352 ILE A C 1
ATOM 2331 O O . ILE A 1 300 ? 2.983 37.635 20.748 1.00 13.17 352 ILE A O 1
ATOM 2336 N N . ASP A 1 301 ? 2.544 37.399 22.940 1.00 12.19 353 ASP A N 1
ATOM 2337 C CA . ASP A 1 301 ? 1.311 38.181 22.838 1.00 12.86 353 ASP A CA 1
ATOM 2338 C C . ASP A 1 301 ? 1.590 39.597 22.362 1.00 16.59 353 ASP A C 1
ATOM 2339 O O . ASP A 1 301 ? 0.734 40.221 21.715 1.00 16.52 353 ASP A O 1
ATOM 2344 N N . ALA A 1 302 ? 2.785 40.109 22.649 1.00 13.41 354 ALA A N 1
ATOM 2345 C CA . ALA A 1 302 ? 3.138 41.486 22.339 1.00 14.03 354 ALA A CA 1
ATOM 2346 C C . ALA A 1 302 ? 3.686 41.665 20.937 1.00 16.07 354 ALA A C 1
ATOM 2347 O O . ALA A 1 302 ? 3.928 42.811 20.542 1.00 20.68 354 ALA A O 1
ATOM 2349 N N . GLN A 1 303 ? 3.888 40.582 20.182 1.00 15.87 355 GLN A N 1
ATOM 2350 C CA . GLN A 1 303 ? 4.473 40.678 18.838 1.00 18.95 355 GLN A CA 1
ATOM 2351 C C . GLN A 1 303 ? 3.632 41.547 17.919 1.0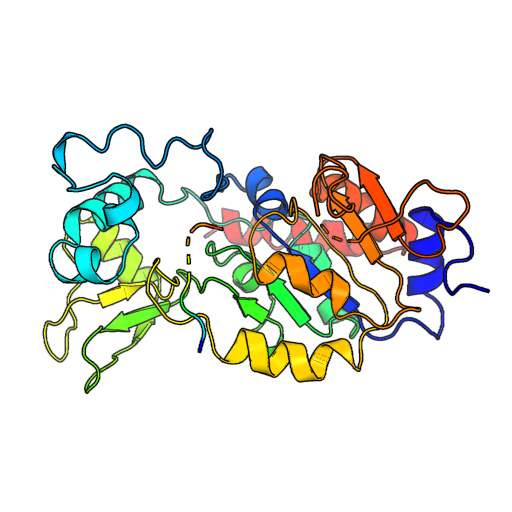0 29.06 355 GLN A C 1
ATOM 2352 O O . GLN A 1 303 ? 2.410 41.520 18.000 1.00 28.35 355 GLN A O 1
ATOM 2358 N N A LEU B 2 3 ? 17.216 4.792 3.364 0.53 34.39 3 LEU B N 1
ATOM 2359 N N B LEU B 2 3 ? 17.210 4.794 3.359 0.35 34.31 3 LEU B N 1
ATOM 2360 C CA A LEU B 2 3 ? 16.414 4.992 4.566 0.53 30.65 3 LEU B CA 1
ATOM 2361 C CA B LEU B 2 3 ? 16.408 5.010 4.558 0.35 30.67 3 LEU B CA 1
ATOM 2362 C C A LEU B 2 3 ? 14.982 4.512 4.352 0.53 28.11 3 LEU B C 1
ATOM 2363 C C B LEU B 2 3 ? 14.977 4.519 4.353 0.35 28.21 3 LEU B C 1
ATOM 2364 O O A LEU B 2 3 ? 14.471 4.566 3.235 0.53 30.26 3 LEU B O 1
ATOM 2365 O O B LEU B 2 3 ? 14.460 4.562 3.238 0.35 30.24 3 LEU B O 1
ATOM 2374 N N A PRO B 2 4 ? 14.341 4.029 5.418 0.53 27.57 4 PRO B N 1
ATOM 2375 N N B PRO B 2 4 ? 14.347 4.039 5.426 0.35 27.60 4 PRO B N 1
ATOM 2376 C CA A PRO B 2 4 ? 12.936 3.621 5.307 0.53 24.68 4 PRO B CA 1
ATOM 2377 C CA B PRO B 2 4 ? 12.951 3.596 5.320 0.35 24.77 4 PRO B CA 1
ATOM 2378 C C A PRO B 2 4 ? 12.050 4.789 4.907 0.53 25.74 4 PRO B C 1
ATOM 2379 C C B PRO B 2 4 ? 12.035 4.739 4.913 0.35 25.72 4 PRO B C 1
ATOM 2380 O O A PRO B 2 4 ? 12.290 5.939 5.283 0.53 25.59 4 PRO B O 1
ATOM 2381 O O B PRO B 2 4 ? 12.224 5.888 5.318 0.35 25.58 4 PRO B O 1
ATOM 2388 N N A LYS B 2 5 ? 11.016 4.477 4.132 0.53 23.93 5 LYS B N 1
ATOM 2389 N N B LYS B 2 5 ? 11.035 4.411 4.100 0.35 24.08 5 LYS B N 1
ATOM 2390 C CA A LYS B 2 5 ? 10.058 5.480 3.687 0.53 22.51 5 LYS B CA 1
ATOM 2391 C CA B LYS B 2 5 ? 10.048 5.391 3.665 0.35 22.66 5 LYS B CA 1
ATOM 2392 C C A LYS B 2 5 ? 8.904 5.605 4.671 0.53 24.49 5 LYS B C 1
ATOM 2393 C C B LYS B 2 5 ? 8.933 5.539 4.689 0.35 24.56 5 LYS B C 1
ATOM 2394 O O A LYS B 2 5 ? 8.500 4.630 5.305 0.53 26.62 5 LYS B O 1
ATOM 2395 O O B LYS B 2 5 ? 8.577 4.587 5.383 0.35 26.41 5 LYS B O 1
ATOM 2406 N N A LYS B 2 6 ? 8.369 6.811 4.784 0.34 20.24 6 LYS B N 1
ATOM 2407 N N B LYS B 2 6 ? 8.378 6.741 4.772 0.66 20.16 6 LYS B N 1
ATOM 2408 C CA A LYS B 2 6 ? 7.246 7.075 5.723 0.34 19.98 6 LYS B CA 1
ATOM 2409 C CA B LYS B 2 6 ? 7.259 7.017 5.713 0.66 19.89 6 LYS B CA 1
ATOM 2410 C C A LYS B 2 6 ? 5.962 6.428 5.191 0.34 21.73 6 LYS B C 1
ATOM 2411 C C B LYS B 2 6 ? 5.962 6.406 5.175 0.66 21.72 6 LYS B C 1
ATOM 2412 O O A LYS B 2 6 ? 5.648 6.636 3.998 0.34 21.82 6 LYS B O 1
ATOM 2413 O O B LYS B 2 6 ? 5.637 6.656 3.991 0.66 21.80 6 LYS B O 1
ATOM 2454 N N A GLY B 2 8 ? 1.663 4.925 6.469 0.31 26.54 8 GLY B N 1
ATOM 2455 N N B GLY B 2 8 ? 1.663 4.883 6.447 0.54 26.54 8 GLY B N 1
ATOM 2456 C CA A GLY B 2 8 ? 0.580 5.191 7.400 0.31 26.82 8 GLY B CA 1
ATOM 2457 C CA B GLY B 2 8 ? 0.582 5.132 7.387 0.54 26.83 8 GLY B CA 1
ATOM 2458 C C A GLY B 2 8 ? 0.789 4.681 8.814 0.31 25.52 8 GLY B C 1
ATOM 2459 C C B GLY B 2 8 ? 0.825 4.640 8.802 0.54 25.45 8 GLY B C 1
ATOM 2460 O O A GLY B 2 8 ? 0.488 5.377 9.784 0.31 28.31 8 GLY B O 1
ATOM 2461 O O B GLY B 2 8 ? 0.589 5.362 9.771 0.54 28.36 8 GLY B O 1
ATOM 2462 N N A GLY B 2 9 ? 1.317 3.468 8.935 0.47 28.71 9 GLY B N 1
ATOM 2463 N N B GLY B 2 9 ? 1.313 3.410 8.925 0.47 28.73 9 GLY B N 1
ATOM 2464 C CA A GLY B 2 9 ? 1.440 2.798 10.264 0.47 27.04 9 GLY B CA 1
ATOM 2465 C CA B GLY B 2 9 ? 1.453 2.754 10.260 0.47 27.05 9 GLY B CA 1
ATOM 2466 C C A GLY B 2 9 ? 2.711 3.298 10.975 0.47 27.51 9 GLY B C 1
ATOM 2467 C C B GLY B 2 9 ? 2.715 3.282 10.965 0.47 27.51 9 GLY B C 1
ATOM 2468 O O A GLY B 2 9 ? 2.931 2.979 12.146 0.47 23.02 9 GLY B O 1
ATOM 2469 O O B GLY B 2 9 ? 2.934 2.990 12.143 0.47 23.01 9 GLY B O 1
#

Organism: Homo sapiens (NCBI:txid9606)

Foldseek 3Di:
DALFPDQALLSVLVSCPDPLQAAEEEEAEPLQCVVVVQDHPPDVVVVQLPPLVVVPDPHSLLQQADVSCQVPVLSVLQVCLVRPDPAQAGALLLLLVVVCVVVNHYPAYEYCDASCNNVLSPDDPNRYDNQFAYQQKKFFPDPVGGDIDGNVLVNVCSNVSHQDADPVPRGGIGRGGHGPVRDTDPCVVVCLVPRQVPHQEYEYEHDQLPDPPSSVSVVSHPPRRAYEYEEQDDHAVDDPVPGQDSDDPPHHHYHYDHDRRSVSSLVSCVSNVNNVVSVVSSVVSVVVRVVD/DDDDPD

GO terms:
  GO:0005634 nucleus (C, IDA)
  GO:0005737 cytoplasm (C, IDA)
  GO:0017136 histone deacetylase activity, NAD-dependent (F, IDA)
  GO:0042903 tubulin deacetylase activity (F, IDA)
  GO:0006476 protein deacetylation (P, IDA)
  GO:0090042 tubulin deacetylation (P, IDA)
  GO:0005515 protein binding (F, IPI)
  GO:0045723 positive regulation of fatty acid biosynthetic process (P, IDA)
  GO:0034983 peptidyl-lysine deacetylation (P, IDA)
  GO:0072686 mitotic spindle (C, IDA)
  GO:0005694 chromosome (C, IDA)
  GO:0005813 centrosome (C, IDA)
  GO:0005814 centriole (C, IDA)
  GO:0005819 spindle (C, IDA)
  GO:0005829 cytosol (C, IDA)
  GO:0030496 midbody (C, IDA)
  GO:0003682 chromatin binding (F, IDA)
  GO:0033558 protein lysine deacetylase activity (F, IDA)
  GO:0034979 NAD-dependent protein lysine deacetylase activity (F, IDA)
  GO:0004407 histone deacetylase activity (F, IDA)